Protein AF-A9CHA5-F1 (afdb_monomer_lite)

Structure (mmCIF, N/CA/C/O backbone):
data_AF-A9CHA5-F1
#
_entry.id   AF-A9CHA5-F1
#
loop_
_atom_site.group_PDB
_atom_site.id
_atom_site.type_symbol
_atom_site.label_atom_id
_atom_site.label_alt_id
_atom_site.label_comp_id
_atom_site.label_asym_id
_atom_site.label_entity_id
_atom_site.label_seq_id
_atom_site.pdbx_PDB_ins_code
_atom_site.Cartn_x
_atom_site.Cartn_y
_atom_site.Cartn_z
_atom_site.occupancy
_atom_site.B_iso_or_equiv
_atom_site.auth_seq_id
_atom_site.auth_comp_id
_atom_site.auth_asym_id
_atom_site.auth_atom_id
_atom_site.pdbx_PDB_model_num
ATOM 1 N N . MET A 1 1 ? -22.086 -4.643 6.471 1.00 54.12 1 MET A N 1
ATOM 2 C CA . MET A 1 1 ? -21.790 -3.872 5.242 1.00 54.12 1 MET A CA 1
ATOM 3 C C . MET A 1 1 ? -22.577 -2.555 5.158 1.00 54.12 1 MET A C 1
ATOM 5 O O . MET A 1 1 ? -21.939 -1.516 5.213 1.00 54.12 1 MET A O 1
ATOM 9 N N . ILE A 1 2 ? -23.924 -2.550 5.142 1.00 58.66 2 ILE A N 1
ATOM 10 C CA . ILE A 1 2 ? -24.749 -1.307 5.121 1.00 58.66 2 ILE A CA 1
ATOM 11 C C . ILE A 1 2 ? -24.436 -0.358 6.297 1.00 58.66 2 ILE A C 1
ATOM 13 O O . ILE A 1 2 ? -24.392 0.855 6.121 1.00 58.66 2 ILE A O 1
ATOM 17 N N . GLY A 1 3 ? -24.158 -0.906 7.485 1.00 69.56 3 GLY A N 1
ATOM 18 C CA . GLY A 1 3 ? -23.829 -0.101 8.667 1.00 69.56 3 GLY A CA 1
ATOM 19 C C . GLY A 1 3 ? -22.509 0.671 8.563 1.00 69.56 3 GLY A C 1
ATOM 20 O O . GLY A 1 3 ? -22.415 1.760 9.115 1.00 69.56 3 GLY A O 1
ATOM 21 N N . MET A 1 4 ? -21.518 0.156 7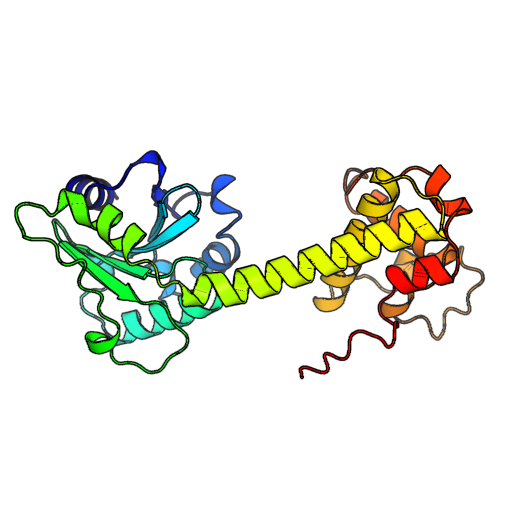.822 1.00 77.94 4 MET A N 1
ATOM 22 C CA . MET A 1 4 ? -20.212 0.812 7.705 1.00 77.94 4 MET A CA 1
ATOM 23 C C . MET A 1 4 ? -20.280 2.026 6.778 1.00 77.94 4 MET A C 1
ATOM 25 O O . MET A 1 4 ? -19.788 3.081 7.148 1.00 77.94 4 MET A O 1
ATOM 29 N N . TYR A 1 5 ? -20.952 1.923 5.628 1.00 80.31 5 TYR A N 1
ATOM 30 C CA . TYR A 1 5 ? -21.149 3.076 4.741 1.00 80.31 5 TYR A CA 1
ATOM 31 C C . TYR A 1 5 ? -21.904 4.210 5.428 1.00 80.31 5 TYR A C 1
ATOM 33 O O . TYR A 1 5 ? -21.472 5.353 5.361 1.00 80.31 5 TYR A O 1
ATOM 41 N N . ASN A 1 6 ? -22.980 3.889 6.149 1.00 81.31 6 ASN A N 1
ATOM 42 C CA . ASN A 1 6 ? -23.752 4.900 6.866 1.00 81.31 6 ASN A CA 1
ATOM 43 C C . ASN A 1 6 ? -22.915 5.592 7.954 1.00 81.31 6 ASN A C 1
ATOM 45 O O . ASN A 1 6 ? -22.941 6.813 8.055 1.00 81.31 6 ASN A O 1
ATOM 49 N N . ALA A 1 7 ? -22.122 4.829 8.717 1.00 84.56 7 ALA A N 1
ATOM 50 C CA . ALA A 1 7 ? -21.222 5.400 9.717 1.00 84.56 7 ALA A CA 1
ATOM 51 C C . ALA A 1 7 ? -20.136 6.293 9.089 1.00 84.56 7 ALA A C 1
ATOM 53 O O . ALA A 1 7 ? -19.771 7.311 9.666 1.00 84.56 7 ALA A O 1
ATOM 54 N N . LEU A 1 8 ? -19.618 5.936 7.911 1.00 87.81 8 LEU A N 1
ATOM 55 C CA . LEU A 1 8 ? -18.617 6.735 7.200 1.00 87.81 8 LEU A CA 1
ATOM 56 C C . LEU A 1 8 ? -19.216 8.018 6.607 1.00 87.81 8 LEU A C 1
ATOM 58 O O . LEU A 1 8 ? -18.595 9.075 6.714 1.00 87.81 8 LEU A O 1
ATOM 62 N N . ASP A 1 9 ? -20.421 7.946 6.039 1.00 87.00 9 ASP A N 1
ATOM 63 C CA . ASP A 1 9 ? -21.136 9.105 5.490 1.00 87.00 9 ASP A CA 1
ATOM 64 C C . ASP A 1 9 ? -21.425 10.154 6.578 1.00 87.00 9 ASP A C 1
ATOM 66 O O . ASP A 1 9 ? -21.209 11.346 6.365 1.00 87.00 9 ASP A O 1
ATOM 70 N N . GLU A 1 10 ? -21.852 9.720 7.770 1.00 86.00 10 GLU A N 1
ATOM 71 C CA . GLU A 1 10 ? -22.077 10.600 8.931 1.00 86.00 10 GLU A CA 1
ATOM 72 C C . GLU A 1 10 ? -20.803 11.343 9.369 1.00 86.00 10 GLU A C 1
ATOM 74 O O . GLU A 1 10 ? -20.874 12.440 9.921 1.00 86.00 10 GLU A O 1
ATOM 79 N N . LEU A 1 11 ? -19.634 10.766 9.082 1.00 85.81 11 LEU A N 1
ATOM 80 C CA . LEU A 1 11 ? -18.313 11.323 9.382 1.00 85.81 11 LEU A CA 1
ATOM 81 C C . LEU A 1 11 ? -17.716 12.132 8.216 1.00 85.81 11 LEU A C 1
ATOM 83 O O . LEU A 1 11 ? -16.555 12.555 8.280 1.00 85.81 11 LEU A O 1
ATOM 87 N N . GLY A 1 12 ? -18.505 12.344 7.157 1.00 85.25 12 GLY A N 1
ATOM 88 C CA . GLY A 1 12 ? -18.141 13.121 5.974 1.00 85.25 12 GLY A CA 1
ATOM 89 C C . GLY A 1 12 ? -17.195 12.409 5.015 1.00 85.25 12 GLY A C 1
ATOM 90 O O . GLY A 1 12 ? -16.422 13.070 4.319 1.00 85.25 12 GLY A O 1
ATOM 91 N N . ALA A 1 13 ? -17.215 11.074 4.988 1.00 88.44 13 ALA A N 1
ATOM 92 C CA . ALA A 1 13 ? -16.549 10.323 3.934 1.00 88.44 13 ALA A CA 1
ATOM 93 C C . ALA A 1 13 ? -17.258 10.539 2.590 1.00 88.44 13 ALA A C 1
ATOM 95 O O . ALA A 1 13 ? -18.485 10.501 2.510 1.00 88.44 13 ALA A O 1
ATOM 96 N N . ASP A 1 14 ? -16.486 10.703 1.517 1.00 88.19 14 ASP A N 1
ATOM 97 C CA . ASP A 1 14 ? -17.016 10.550 0.163 1.00 88.19 14 ASP A CA 1
ATOM 98 C C . ASP A 1 14 ? -17.135 9.057 -0.171 1.00 88.19 14 ASP A C 1
ATOM 100 O O . ASP A 1 14 ? -16.152 8.314 -0.122 1.00 88.19 14 ASP A O 1
ATOM 104 N N . ARG A 1 15 ? -18.326 8.604 -0.568 1.00 85.50 15 ARG A N 1
ATOM 105 C CA . ARG A 1 15 ? -18.549 7.213 -0.990 1.00 85.50 15 ARG A CA 1
ATOM 106 C C . ARG A 1 15 ? -17.622 6.797 -2.130 1.00 85.50 15 ARG A C 1
ATOM 108 O O . ARG A 1 15 ? -17.205 5.643 -2.166 1.00 85.50 15 ARG A O 1
ATOM 115 N N . GLY A 1 16 ? -17.268 7.727 -3.020 1.00 87.25 16 GLY A N 1
ATOM 116 C CA . GLY A 1 16 ? -16.319 7.485 -4.109 1.00 87.25 16 GLY A CA 1
ATOM 117 C C . GLY A 1 16 ? -14.898 7.160 -3.635 1.00 87.25 16 GLY A C 1
ATOM 118 O O . GLY A 1 16 ? -14.138 6.539 -4.378 1.00 87.25 16 GLY A O 1
ATOM 119 N N . GLY A 1 17 ? -14.545 7.523 -2.400 1.00 89.50 17 GLY A N 1
ATOM 120 C CA . GLY A 1 17 ? -13.256 7.222 -1.776 1.00 89.50 17 GLY A CA 1
ATOM 121 C C . GLY A 1 17 ? -13.218 5.897 -1.011 1.00 89.50 17 GLY A C 1
ATOM 122 O O . GLY A 1 17 ? -12.151 5.487 -0.566 1.00 89.50 17 GLY A O 1
ATOM 123 N N . VAL A 1 18 ? -14.343 5.203 -0.822 1.00 92.69 18 VAL A N 1
ATOM 124 C CA . VAL A 1 18 ? -14.368 3.946 -0.058 1.00 92.69 18 VAL A CA 1
ATOM 125 C C . VAL A 1 18 ? -14.063 2.763 -0.978 1.00 92.69 18 VAL A C 1
ATOM 127 O O . VAL A 1 18 ? -14.798 2.495 -1.927 1.00 92.69 18 VAL A O 1
ATOM 130 N N . ARG A 1 19 ? -13.006 2.013 -0.660 1.00 92.56 19 ARG A N 1
ATOM 131 C CA . ARG A 1 19 ? -12.630 0.758 -1.323 1.00 92.56 19 ARG A CA 1
ATOM 132 C C . ARG A 1 19 ? -12.826 -0.395 -0.350 1.00 92.56 19 ARG A C 1
ATOM 134 O O . ARG A 1 19 ? -12.052 -0.542 0.599 1.00 92.56 19 ARG A O 1
ATOM 141 N N . LEU A 1 20 ? -13.864 -1.199 -0.561 1.00 91.94 20 LEU A N 1
ATOM 142 C CA . LEU A 1 20 ? -14.065 -2.426 0.206 1.00 91.94 20 LEU A CA 1
ATOM 143 C C . LEU A 1 20 ? -13.287 -3.581 -0.410 1.00 91.94 20 LEU A C 1
ATOM 145 O O . LEU A 1 20 ? -13.031 -3.631 -1.608 1.00 91.94 20 LEU A O 1
ATOM 149 N N . PHE A 1 21 ? -12.881 -4.501 0.448 1.00 91.88 21 PHE A N 1
ATOM 150 C CA . PHE A 1 21 ? -12.032 -5.640 0.109 1.00 91.88 21 PHE A CA 1
ATOM 151 C C . PHE A 1 21 ? -12.823 -6.962 0.038 1.00 91.88 21 PHE A C 1
ATOM 153 O O . PHE A 1 21 ? -12.233 -8.040 0.031 1.00 91.88 21 PHE A O 1
ATOM 160 N N . ASP A 1 22 ? -14.152 -6.893 0.040 1.00 84.62 22 ASP A N 1
ATOM 161 C CA . ASP A 1 22 ? -15.080 -8.027 -0.039 1.00 84.62 22 ASP A CA 1
ATOM 162 C C . ASP A 1 22 ? -15.329 -8.520 -1.474 1.00 84.62 22 ASP A C 1
ATOM 164 O O . ASP A 1 22 ? -15.854 -9.616 -1.675 1.00 84.62 22 ASP A O 1
ATOM 168 N N . HIS A 1 23 ? -14.916 -7.741 -2.470 1.00 79.56 23 HIS A N 1
ATOM 169 C CA . HIS A 1 23 ? -14.979 -8.083 -3.884 1.00 79.56 23 HIS A CA 1
ATOM 170 C C . HIS A 1 23 ? -13.627 -7.873 -4.572 1.00 79.56 23 HIS A C 1
ATOM 172 O O . HIS A 1 23 ? -12.814 -7.056 -4.145 1.00 79.56 23 HIS A O 1
ATOM 178 N N . SER A 1 24 ? -13.384 -8.562 -5.686 1.00 77.81 24 SER A N 1
ATOM 179 C CA . SER A 1 24 ? -12.224 -8.292 -6.542 1.00 77.81 24 SER A CA 1
ATOM 180 C C . SER A 1 24 ? -12.569 -7.221 -7.577 1.00 77.81 24 SER A C 1
ATOM 182 O O . SER A 1 24 ? -13.502 -7.399 -8.357 1.00 77.81 24 SER A O 1
ATOM 184 N N . ALA A 1 25 ? -11.804 -6.129 -7.607 1.00 81.50 25 ALA A N 1
ATOM 185 C CA . ALA A 1 25 ? -11.962 -5.042 -8.573 1.00 81.50 25 ALA A CA 1
ATOM 186 C C . ALA A 1 25 ? -10.586 -4.469 -8.980 1.00 81.50 25 ALA A C 1
ATOM 188 O O . ALA A 1 25 ? -9.660 -4.517 -8.164 1.00 81.50 25 ALA A O 1
ATOM 189 N N . PRO A 1 26 ? -10.419 -3.922 -10.205 1.00 80.88 26 PRO A N 1
ATOM 190 C CA . PRO A 1 26 ? -9.134 -3.379 -10.672 1.00 80.88 26 PRO A CA 1
ATOM 191 C C . PRO A 1 26 ? -8.563 -2.274 -9.773 1.00 80.88 26 PRO A C 1
ATOM 193 O O . PRO A 1 26 ? -7.361 -2.213 -9.539 1.00 80.88 26 PRO A O 1
ATOM 196 N N . GLU A 1 27 ? -9.432 -1.443 -9.202 1.00 79.88 27 GLU A N 1
ATOM 197 C CA . GLU A 1 27 ? -9.094 -0.404 -8.220 1.00 79.88 27 GLU A CA 1
ATOM 198 C C . GLU A 1 27 ? -8.432 -0.935 -6.937 1.00 79.88 27 GLU A C 1
ATOM 200 O O . GLU A 1 27 ? -7.782 -0.180 -6.220 1.00 79.88 27 GLU A O 1
ATOM 205 N N . LEU A 1 28 ? -8.531 -2.239 -6.654 1.00 87.25 28 LEU A N 1
ATOM 206 C CA . LEU A 1 28 ? -7.907 -2.859 -5.486 1.00 87.25 28 LEU A CA 1
ATOM 207 C C . LEU A 1 28 ? -6.503 -3.413 -5.745 1.00 87.25 28 LEU A C 1
ATOM 209 O O . LEU A 1 28 ? -5.886 -3.955 -4.826 1.00 87.25 28 LEU A O 1
ATOM 213 N N . LEU A 1 29 ? -5.966 -3.277 -6.963 1.00 84.31 29 LEU A N 1
ATOM 214 C CA . LEU A 1 29 ? -4.612 -3.741 -7.291 1.00 84.31 29 LEU A CA 1
ATOM 215 C C . LEU A 1 29 ? -3.550 -3.126 -6.368 1.00 84.31 29 LEU A C 1
ATOM 217 O O . LEU A 1 29 ? -2.639 -3.836 -5.930 1.00 84.31 29 LEU A O 1
ATOM 221 N N . ALA A 1 30 ? -3.721 -1.852 -5.993 1.00 82.56 30 ALA A N 1
ATOM 222 C CA . ALA A 1 30 ? -2.860 -1.147 -5.039 1.00 82.56 30 ALA A CA 1
ATOM 223 C C . ALA A 1 30 ? -2.833 -1.799 -3.640 1.00 82.56 30 ALA A C 1
ATOM 225 O O . ALA A 1 30 ? -1.881 -1.616 -2.887 1.00 82.56 30 ALA A O 1
ATOM 226 N N . TYR A 1 31 ? -3.841 -2.610 -3.307 1.00 88.19 31 TYR A N 1
ATOM 227 C CA . TYR A 1 31 ? -3.995 -3.292 -2.019 1.00 88.19 31 TYR A CA 1
ATOM 228 C C . TYR A 1 31 ? -3.844 -4.817 -2.126 1.00 88.19 31 TYR A C 1
ATOM 230 O O . TYR A 1 31 ? -4.125 -5.539 -1.167 1.00 88.19 31 TYR A O 1
ATOM 238 N N . SER A 1 32 ? -3.374 -5.331 -3.268 1.00 87.00 32 SER A N 1
ATOM 239 C CA . SER A 1 32 ? -3.231 -6.771 -3.542 1.00 87.00 32 SER A CA 1
ATOM 240 C C . SER A 1 32 ? -2.422 -7.524 -2.479 1.00 87.00 32 SER A C 1
ATOM 242 O O . SER A 1 32 ? -2.783 -8.635 -2.098 1.00 87.00 32 SER A O 1
ATOM 244 N N . THR A 1 33 ? -1.371 -6.912 -1.931 1.00 84.38 33 THR A N 1
ATOM 245 C CA . THR A 1 33 ? -0.539 -7.505 -0.868 1.00 84.38 33 THR A CA 1
ATOM 246 C C . THR A 1 33 ? -1.305 -7.719 0.439 1.00 84.38 33 THR A C 1
ATOM 248 O O . THR A 1 33 ? -1.016 -8.667 1.175 1.00 84.38 33 THR A O 1
ATOM 251 N N . ILE A 1 34 ? -2.279 -6.853 0.733 1.00 89.62 34 ILE A N 1
ATOM 252 C CA . ILE A 1 34 ? -3.182 -6.977 1.877 1.00 89.62 34 ILE A CA 1
ATOM 253 C C . ILE A 1 34 ? -4.242 -8.026 1.552 1.00 89.62 34 ILE A C 1
ATOM 255 O O . ILE A 1 34 ? -4.439 -8.933 2.355 1.00 89.62 34 ILE A O 1
ATOM 259 N N . LEU A 1 35 ? -4.861 -7.958 0.369 1.00 89.50 35 LEU A N 1
ATOM 260 C CA . LEU A 1 35 ? -5.894 -8.905 -0.065 1.00 89.50 35 LEU A CA 1
ATOM 261 C C . LEU A 1 35 ? -5.410 -10.360 -0.025 1.00 89.50 35 LEU A C 1
ATOM 263 O O . LEU A 1 35 ? -6.040 -11.186 0.623 1.00 89.50 35 LEU A O 1
ATOM 267 N N . VAL A 1 36 ? -4.247 -10.659 -0.609 1.00 87.38 36 VAL A N 1
ATOM 268 C CA . VAL A 1 36 ? -3.661 -12.014 -0.590 1.00 87.38 36 VAL A CA 1
ATOM 269 C C . VAL A 1 36 ? -3.366 -12.481 0.840 1.00 87.38 36 VAL A C 1
ATOM 271 O O . VAL A 1 36 ? -3.520 -13.654 1.184 1.00 87.38 36 VAL A O 1
ATOM 274 N N . ALA A 1 37 ? -2.945 -11.562 1.709 1.00 86.12 37 ALA A N 1
ATOM 275 C CA . ALA A 1 37 ? -2.633 -11.887 3.093 1.00 86.12 37 ALA A CA 1
ATOM 276 C C . ALA A 1 37 ? -3.886 -12.183 3.930 1.00 86.12 37 ALA A C 1
ATOM 278 O O . ALA A 1 37 ? -3.831 -13.044 4.806 1.00 86.12 37 ALA A O 1
ATOM 279 N N . ARG A 1 38 ? -5.024 -11.537 3.638 1.00 89.94 38 ARG A N 1
ATOM 280 C CA . ARG A 1 38 ? -6.310 -11.797 4.313 1.00 89.94 38 ARG A CA 1
ATOM 281 C C . ARG A 1 38 ? -6.784 -13.240 4.181 1.00 89.94 38 ARG A C 1
ATOM 283 O O . ARG A 1 38 ? -7.482 -13.736 5.067 1.00 89.94 38 ARG A O 1
ATOM 290 N N . ASP A 1 39 ? -6.408 -13.923 3.107 1.00 85.94 39 ASP A N 1
ATOM 291 C CA . ASP A 1 39 ? -6.797 -15.319 2.909 1.00 85.94 39 ASP A CA 1
ATOM 292 C C . ASP A 1 39 ? -6.183 -16.236 3.976 1.00 85.94 39 ASP A C 1
ATOM 294 O O . ASP A 1 39 ? -6.800 -17.230 4.360 1.00 85.94 39 ASP A O 1
ATOM 298 N N . HIS A 1 40 ? -5.026 -15.857 4.526 1.00 84.69 40 HIS A N 1
ATOM 299 C CA . HIS A 1 40 ? -4.206 -16.691 5.409 1.00 84.69 40 HIS A CA 1
ATOM 300 C C . HIS A 1 40 ? -4.032 -16.102 6.821 1.00 84.69 40 HIS A C 1
ATOM 302 O O . HIS A 1 40 ? -3.562 -16.800 7.716 1.00 84.69 40 HIS A O 1
ATOM 308 N N . ASP A 1 41 ? -4.409 -14.837 7.031 1.00 88.06 41 ASP A N 1
ATOM 309 C CA . ASP A 1 41 ? -4.250 -14.110 8.291 1.00 88.06 41 ASP A CA 1
ATOM 310 C C . ASP A 1 41 ? -5.616 -13.662 8.835 1.00 88.06 41 ASP A C 1
ATOM 312 O O . ASP A 1 41 ? -6.282 -12.776 8.288 1.00 88.06 41 ASP A O 1
ATOM 316 N N . GLU A 1 42 ? -6.048 -14.285 9.935 1.00 88.25 42 GLU A N 1
ATOM 317 C CA . GLU A 1 42 ? -7.333 -13.984 10.567 1.00 88.25 42 GLU A CA 1
ATOM 318 C C . GLU A 1 42 ? -7.420 -12.555 11.109 1.00 88.25 42 GLU A C 1
ATOM 320 O O . GLU A 1 42 ? -8.518 -11.999 11.168 1.00 88.25 42 GLU A O 1
ATOM 325 N N . ASP A 1 43 ? -6.306 -11.941 11.507 1.00 90.75 43 ASP A N 1
ATOM 326 C CA . ASP A 1 43 ? -6.299 -10.567 12.003 1.00 90.75 43 ASP A CA 1
ATOM 327 C C . ASP A 1 43 ? -6.552 -9.591 10.851 1.00 90.75 43 ASP A C 1
ATOM 329 O O . ASP A 1 43 ? -7.373 -8.683 10.984 1.00 90.75 43 ASP A O 1
ATOM 333 N N . LEU A 1 44 ? -5.947 -9.821 9.682 1.00 90.19 44 LEU A N 1
ATOM 334 C CA . LEU A 1 44 ? -6.205 -9.000 8.495 1.00 90.19 44 LEU A CA 1
ATOM 335 C C . LEU A 1 44 ? -7.628 -9.140 7.949 1.00 90.19 44 LEU A C 1
ATOM 337 O O . LEU A 1 44 ? -8.132 -8.198 7.339 1.00 90.19 44 LEU A O 1
ATOM 341 N N . ARG A 1 45 ? -8.324 -10.255 8.203 1.00 91.19 45 ARG A N 1
ATOM 342 C CA . ARG A 1 45 ? -9.745 -10.398 7.829 1.00 91.19 45 ARG A CA 1
ATOM 343 C C . ARG A 1 45 ? -10.673 -9.396 8.522 1.00 91.19 45 ARG A C 1
ATOM 345 O O . ARG A 1 45 ? -11.823 -9.293 8.093 1.00 91.19 45 ARG A O 1
ATOM 352 N N . LEU A 1 46 ? -10.210 -8.706 9.570 1.00 92.12 46 LEU A N 1
ATOM 353 C CA . LEU A 1 46 ? -10.932 -7.606 10.216 1.00 92.12 46 LEU A CA 1
ATOM 354 C C . LEU A 1 46 ? -10.864 -6.286 9.442 1.00 92.12 46 LEU A C 1
ATOM 356 O O . LEU A 1 46 ? -11.694 -5.413 9.678 1.00 92.12 46 LEU A O 1
ATOM 360 N N . VAL A 1 47 ? -9.865 -6.113 8.575 1.00 93.88 47 VAL A N 1
ATOM 361 C CA . VAL A 1 47 ? -9.690 -4.890 7.788 1.00 93.88 47 VAL A CA 1
ATOM 362 C C . VAL A 1 47 ? -10.644 -4.965 6.610 1.00 93.88 47 VAL A C 1
ATOM 364 O O . VAL A 1 47 ? -10.335 -5.626 5.638 1.00 93.88 47 VAL A O 1
ATOM 367 N N . GLU A 1 48 ? -11.809 -4.339 6.675 1.00 93.56 48 GLU A N 1
ATOM 368 C CA . GLU A 1 48 ? -12.851 -4.457 5.646 1.00 93.56 48 GLU A CA 1
ATOM 369 C C . GLU A 1 48 ? -12.562 -3.653 4.378 1.00 93.56 48 GLU A C 1
ATOM 371 O O . GLU A 1 48 ? -13.102 -3.952 3.314 1.00 93.56 48 GLU A O 1
ATOM 376 N N . GLY A 1 49 ? -11.694 -2.651 4.471 1.00 94.12 49 GLY A N 1
ATOM 377 C CA . GLY A 1 49 ? -11.379 -1.799 3.340 1.00 94.12 49 GLY A CA 1
ATOM 378 C C . GLY A 1 49 ? -10.442 -0.662 3.694 1.00 94.12 49 GLY A C 1
ATOM 379 O O . GLY A 1 49 ? -9.781 -0.655 4.736 1.00 94.12 49 GLY A O 1
ATOM 380 N N . VAL A 1 50 ? -10.419 0.328 2.817 1.00 94.50 50 VAL A N 1
ATOM 381 C CA . VAL A 1 50 ? -9.655 1.560 2.965 1.00 94.50 50 VAL A CA 1
ATOM 382 C C . VAL A 1 50 ? -10.482 2.733 2.463 1.00 94.50 50 VAL A C 1
ATOM 384 O O . VAL A 1 50 ? -11.211 2.628 1.480 1.00 94.50 50 VAL A O 1
ATOM 387 N N . TYR A 1 51 ? -10.385 3.851 3.171 1.00 94.38 51 TYR A N 1
ATOM 388 C CA . TYR A 1 51 ? -10.881 5.134 2.710 1.00 94.38 51 TYR A CA 1
ATOM 389 C C . TYR A 1 51 ? -9.734 5.936 2.098 1.00 94.38 51 TYR A C 1
ATOM 391 O O . TYR A 1 51 ? -8.715 6.190 2.753 1.00 94.38 51 TYR A O 1
ATOM 399 N N . GLU A 1 52 ? -9.915 6.332 0.846 1.00 92.38 52 GLU A N 1
ATOM 400 C CA . GLU A 1 52 ? -9.024 7.176 0.067 1.00 92.38 52 GLU A CA 1
ATOM 401 C C . GLU A 1 52 ? -9.482 8.634 0.133 1.00 92.38 52 GLU A C 1
ATOM 403 O O . GLU A 1 52 ? -10.664 8.952 0.028 1.00 92.38 52 GLU A O 1
ATOM 408 N N . TRP A 1 53 ? -8.520 9.540 0.277 1.00 86.62 53 TRP A N 1
ATOM 409 C CA . TRP A 1 53 ? -8.733 10.978 0.198 1.00 86.62 53 TRP A CA 1
ATOM 410 C C . TRP A 1 53 ? -7.844 11.549 -0.895 1.00 86.62 53 TRP A C 1
ATOM 412 O O . TRP A 1 53 ? -6.618 11.460 -0.782 1.00 86.62 53 TRP A O 1
ATOM 422 N N . GLN A 1 54 ? -8.464 12.149 -1.918 1.00 84.50 54 GLN A N 1
ATOM 423 C CA . GLN A 1 54 ? -7.775 12.646 -3.116 1.00 84.50 54 GLN A CA 1
ATOM 424 C C . GLN A 1 54 ? -6.890 11.558 -3.749 1.00 84.50 54 GLN A C 1
ATOM 426 O O . GLN A 1 54 ? -5.690 11.750 -3.909 1.00 84.50 54 GLN A O 1
ATOM 431 N N . GLU A 1 55 ? -7.488 10.393 -4.030 1.00 81.62 55 GLU A N 1
ATOM 432 C CA . GLU A 1 55 ? -6.835 9.236 -4.679 1.00 81.62 55 GLU A CA 1
ATOM 433 C C . GLU A 1 55 ? -5.664 8.613 -3.891 1.00 81.62 55 GLU A C 1
ATOM 435 O O . GLU A 1 55 ? -4.957 7.748 -4.399 1.00 81.62 55 GLU A O 1
ATOM 440 N N . ALA A 1 56 ? -5.466 9.010 -2.630 1.00 86.06 56 ALA A N 1
ATOM 441 C CA . ALA A 1 56 ? -4.442 8.451 -1.754 1.00 86.06 56 ALA A CA 1
ATOM 442 C C . ALA A 1 56 ? -5.070 7.780 -0.521 1.00 86.06 56 ALA A C 1
ATOM 444 O O . ALA A 1 56 ? -5.957 8.373 0.104 1.00 86.06 56 ALA A O 1
ATOM 445 N N . PRO A 1 57 ? -4.588 6.597 -0.098 1.00 90.94 57 PRO A N 1
ATOM 446 C CA . PRO A 1 57 ? -5.100 5.921 1.088 1.00 90.94 57 PRO A CA 1
ATOM 447 C C . PRO A 1 57 ? -4.917 6.794 2.332 1.00 90.94 57 PRO A C 1
ATOM 449 O O . PRO A 1 57 ? -3.824 7.279 2.625 1.00 90.94 57 PRO A O 1
ATOM 452 N N . LEU A 1 58 ? -6.001 7.001 3.079 1.00 92.25 58 LEU A N 1
ATOM 453 C CA . LEU A 1 58 ? -6.000 7.805 4.299 1.00 92.25 58 LEU A CA 1
ATOM 454 C C . LEU A 1 58 ? -6.216 6.938 5.540 1.00 92.25 58 LEU A C 1
ATOM 456 O O . LEU A 1 58 ? -5.463 7.065 6.505 1.00 92.25 58 LEU A O 1
ATOM 460 N N . VAL A 1 59 ? -7.226 6.063 5.526 1.00 94.94 59 VAL A N 1
ATOM 461 C CA . VAL A 1 59 ? -7.611 5.270 6.703 1.00 94.94 59 VAL A CA 1
ATOM 462 C C . VAL A 1 59 ? -7.946 3.837 6.301 1.00 94.94 59 VAL A C 1
ATOM 464 O O . VAL A 1 59 ? -8.891 3.626 5.548 1.00 94.94 59 VAL A O 1
ATOM 467 N N . PHE A 1 60 ? -7.232 2.842 6.831 1.00 95.75 60 PHE A N 1
ATOM 468 C CA . PHE A 1 60 ? -7.707 1.454 6.782 1.00 95.75 60 PHE A CA 1
ATOM 469 C C . PHE A 1 60 ? -8.882 1.270 7.736 1.00 95.75 60 PHE A C 1
ATOM 471 O O . PHE A 1 60 ? -8.829 1.731 8.873 1.00 95.75 60 PHE A O 1
ATOM 478 N N . LEU A 1 61 ? -9.923 0.582 7.284 1.00 95.69 61 LEU A N 1
ATOM 479 C CA . LEU A 1 61 ? -11.190 0.450 7.990 1.00 95.69 61 LEU A CA 1
ATOM 480 C C . LEU A 1 61 ? -11.283 -0.932 8.630 1.00 95.69 61 LEU A C 1
ATOM 482 O O . LEU A 1 61 ? -11.200 -1.943 7.937 1.00 95.69 61 LEU A O 1
ATOM 486 N N . VAL A 1 62 ? -11.458 -0.976 9.946 1.00 95.06 62 VAL A N 1
ATOM 487 C CA . VAL A 1 62 ? -11.683 -2.199 10.722 1.00 95.06 62 VAL A CA 1
ATOM 488 C C . VAL A 1 62 ? -13.084 -2.177 11.305 1.00 95.06 62 VAL A C 1
ATOM 490 O O . VAL A 1 62 ? -13.491 -1.179 11.897 1.00 95.06 62 VAL A O 1
ATOM 493 N N . ASP A 1 63 ? -13.798 -3.291 11.183 1.00 90.19 63 ASP A N 1
ATOM 494 C CA . ASP A 1 63 ? -15.100 -3.470 11.822 1.00 90.19 63 ASP A CA 1
ATOM 495 C C . ASP A 1 63 ? -14.929 -3.600 13.351 1.00 90.19 63 ASP A C 1
ATOM 497 O O . ASP A 1 63 ? -14.320 -4.552 13.855 1.00 90.19 63 ASP A O 1
ATOM 501 N N . GLY A 1 64 ? -15.442 -2.615 14.093 1.00 90.81 64 GLY A N 1
ATOM 502 C CA . GLY A 1 64 ? -15.359 -2.555 15.550 1.00 90.81 64 GLY A CA 1
ATOM 503 C C . GLY A 1 64 ? -16.203 -3.608 16.265 1.00 90.81 64 GLY A C 1
ATOM 504 O O . GLY A 1 64 ? -15.796 -4.083 17.330 1.00 90.81 64 GLY A O 1
ATOM 505 N N . ASP A 1 65 ? -17.316 -4.035 15.669 1.00 89.00 65 ASP A N 1
ATOM 506 C CA . ASP A 1 65 ? -18.167 -5.089 16.224 1.00 89.00 65 ASP A CA 1
ATOM 507 C C . ASP A 1 65 ? -17.453 -6.444 16.109 1.00 89.00 65 ASP A C 1
ATOM 509 O O . ASP A 1 65 ? -17.423 -7.225 17.064 1.00 89.00 65 ASP A O 1
ATOM 513 N N . ARG A 1 66 ? -16.780 -6.700 14.976 1.00 89.88 66 ARG A N 1
ATOM 514 C CA . ARG A 1 66 ? -15.955 -7.910 14.780 1.00 89.88 66 ARG A CA 1
ATOM 515 C C . ARG A 1 66 ? -14.670 -7.905 15.608 1.00 89.88 66 ARG A C 1
ATOM 517 O O . ARG A 1 66 ? -14.185 -8.977 15.976 1.00 89.88 66 ARG A O 1
ATOM 524 N N . LEU A 1 67 ? -14.110 -6.728 15.897 1.00 92.06 67 LEU A N 1
ATOM 525 C CA . LEU A 1 67 ? -12.960 -6.590 16.794 1.00 92.06 67 LEU A CA 1
ATOM 526 C C . LEU A 1 67 ? -13.319 -6.981 18.236 1.00 92.06 67 LEU A C 1
ATOM 528 O O . LEU A 1 67 ? -12.460 -7.490 18.955 1.00 92.06 67 LEU A O 1
ATOM 532 N N . ASN A 1 68 ? -14.569 -6.745 18.655 1.00 89.75 68 ASN A N 1
ATOM 533 C CA . ASN A 1 68 ? -15.108 -7.103 19.971 1.00 89.75 68 ASN A CA 1
ATOM 534 C C . ASN A 1 68 ? -14.222 -6.647 21.153 1.00 89.75 68 ASN A C 1
ATOM 536 O O . ASN A 1 68 ? -14.042 -7.354 22.143 1.00 89.75 68 ASN A O 1
ATOM 540 N N . GLY A 1 69 ? -13.603 -5.469 21.023 1.00 88.69 69 GLY A N 1
ATOM 541 C CA . GLY A 1 69 ? -12.728 -4.899 22.050 1.00 88.69 69 GLY A CA 1
ATOM 542 C C . GLY A 1 69 ? -11.367 -5.588 22.226 1.00 88.69 69 GLY A C 1
ATOM 543 O O . GLY A 1 69 ? -10.657 -5.256 23.176 1.00 88.69 69 GLY A O 1
ATOM 544 N N . ASP A 1 70 ? -10.962 -6.503 21.338 1.00 93.62 70 ASP A N 1
ATOM 545 C CA . ASP A 1 70 ? -9.648 -7.154 21.399 1.00 93.62 70 ASP A CA 1
ATOM 546 C C . ASP A 1 70 ? -8.522 -6.179 21.008 1.00 93.62 70 ASP A C 1
ATOM 548 O O . ASP A 1 70 ? -8.119 -6.026 19.850 1.00 93.62 70 ASP A O 1
ATOM 552 N N . LEU A 1 71 ? -7.994 -5.491 22.019 1.00 91.69 71 LEU A N 1
ATOM 553 C CA . LEU A 1 71 ? -6.932 -4.502 21.858 1.00 91.69 71 LEU A CA 1
ATOM 554 C C . LEU A 1 71 ? -5.599 -5.119 21.419 1.00 91.69 71 LEU A C 1
ATOM 556 O O . LEU A 1 71 ? -4.796 -4.438 20.778 1.00 91.69 71 LEU A O 1
ATOM 560 N N . ASP A 1 72 ? -5.325 -6.378 21.755 1.00 91.38 72 ASP A N 1
ATOM 561 C CA . ASP A 1 72 ? -4.079 -7.023 21.343 1.00 91.38 72 ASP A CA 1
ATOM 562 C C . ASP A 1 72 ? -4.141 -7.429 19.875 1.00 91.38 72 ASP A C 1
ATOM 564 O O . ASP A 1 72 ? -3.166 -7.236 19.145 1.00 91.38 72 ASP A O 1
ATOM 568 N N . ARG A 1 73 ? -5.309 -7.871 19.408 1.00 93.56 73 ARG A N 1
ATOM 569 C CA . ARG A 1 73 ? -5.587 -8.050 17.984 1.00 93.56 73 ARG A CA 1
ATOM 570 C C . ARG A 1 73 ? -5.470 -6.750 17.211 1.00 93.56 73 ARG A C 1
ATOM 572 O O . ARG A 1 73 ? -4.782 -6.718 16.195 1.00 93.56 73 ARG A O 1
ATOM 579 N N . LEU A 1 74 ? -6.012 -5.650 17.734 1.00 94.25 74 LEU A N 1
ATOM 580 C CA . LEU A 1 74 ? -5.864 -4.338 17.101 1.00 94.25 74 LEU A CA 1
ATOM 581 C C . LEU A 1 74 ? -4.390 -3.915 16.961 1.00 94.25 74 LEU A C 1
ATOM 583 O O . LEU A 1 74 ? -3.989 -3.395 15.918 1.00 94.25 74 LEU A O 1
ATOM 587 N N . LYS A 1 75 ? -3.550 -4.173 17.976 1.00 91.38 75 LYS A N 1
ATOM 588 C CA . LYS A 1 75 ? -2.098 -3.920 17.889 1.00 91.38 75 LYS A CA 1
ATOM 589 C C . LYS A 1 75 ? -1.428 -4.770 16.808 1.00 91.38 75 LYS A C 1
ATOM 591 O O . LYS A 1 75 ? -0.550 -4.258 16.112 1.00 91.38 75 LYS A O 1
ATOM 596 N N . ARG A 1 76 ? -1.811 -6.047 16.672 1.00 90.31 76 ARG A N 1
ATOM 597 C CA . ARG A 1 76 ? -1.282 -6.937 15.625 1.00 90.31 76 ARG A CA 1
ATOM 598 C C . ARG A 1 76 ? -1.675 -6.433 14.238 1.00 90.31 76 ARG A C 1
ATOM 600 O O . ARG A 1 76 ? -0.778 -6.206 13.430 1.00 90.31 76 ARG A O 1
ATOM 607 N N . VAL A 1 77 ? -2.954 -6.120 14.015 1.00 92.94 77 VAL A N 1
ATOM 608 C CA . VAL A 1 77 ? -3.452 -5.525 12.758 1.00 92.94 77 VAL A CA 1
ATOM 609 C C . VAL A 1 77 ? -2.687 -4.250 12.408 1.00 92.94 77 VAL A C 1
ATOM 611 O O . VAL A 1 77 ? -2.127 -4.146 11.319 1.00 92.94 77 VAL A O 1
ATOM 614 N N . ARG A 1 78 ? -2.572 -3.308 13.354 1.00 91.44 78 ARG A N 1
ATOM 615 C CA . ARG A 1 78 ? -1.814 -2.059 13.175 1.00 91.44 78 ARG A CA 1
ATOM 616 C C . ARG A 1 78 ? -0.374 -2.311 12.723 1.00 91.44 78 ARG A C 1
ATOM 618 O O . ARG A 1 78 ? 0.119 -1.614 11.840 1.00 91.44 78 ARG A O 1
ATOM 625 N N . ARG A 1 79 ? 0.302 -3.305 13.308 1.00 86.56 79 ARG A N 1
ATOM 626 C CA . ARG A 1 79 ? 1.686 -3.652 12.959 1.00 86.56 79 ARG A CA 1
ATOM 627 C C . ARG A 1 79 ? 1.798 -4.318 11.588 1.00 86.56 79 ARG A C 1
ATOM 629 O O . ARG A 1 79 ? 2.754 -4.038 10.871 1.00 86.56 79 ARG A O 1
ATOM 636 N N . ILE A 1 80 ? 0.854 -5.185 11.226 1.00 87.75 80 ILE A N 1
ATOM 637 C CA . ILE A 1 80 ? 0.836 -5.826 9.905 1.00 87.75 80 ILE A CA 1
ATOM 638 C C . ILE A 1 80 ? 0.613 -4.768 8.817 1.00 87.75 80 ILE A C 1
ATOM 640 O O . ILE A 1 80 ? 1.339 -4.753 7.824 1.00 87.75 80 ILE A O 1
ATOM 644 N N . LEU A 1 81 ? -0.330 -3.844 9.030 1.00 88.94 81 LEU A N 1
ATOM 645 C CA . LEU A 1 81 ? -0.612 -2.756 8.092 1.00 88.94 81 LEU A CA 1
ATOM 646 C C . LEU A 1 81 ? 0.567 -1.788 7.945 1.00 88.94 81 LEU A C 1
ATOM 648 O O . LEU A 1 81 ? 0.867 -1.388 6.825 1.00 88.94 81 LEU A O 1
ATOM 652 N N . ALA A 1 82 ? 1.303 -1.496 9.024 1.00 84.50 82 ALA A N 1
ATOM 653 C CA . ALA A 1 82 ? 2.518 -0.673 8.962 1.00 84.50 82 ALA A CA 1
ATOM 654 C C . ALA A 1 82 ? 3.608 -1.238 8.031 1.00 84.50 82 ALA A C 1
ATOM 656 O O . ALA A 1 82 ? 4.475 -0.496 7.585 1.00 84.50 82 ALA A O 1
ATOM 657 N N . MET A 1 83 ? 3.575 -2.543 7.741 1.00 77.00 83 MET A N 1
ATOM 658 C CA . MET A 1 83 ? 4.532 -3.219 6.858 1.00 77.00 83 MET A CA 1
ATOM 659 C C . MET A 1 83 ? 4.030 -3.392 5.420 1.00 77.00 83 MET A C 1
ATOM 661 O O . MET A 1 83 ? 4.800 -3.825 4.565 1.00 77.00 83 MET A O 1
ATOM 665 N N . ARG A 1 84 ? 2.737 -3.161 5.159 1.00 76.38 84 ARG A N 1
ATOM 666 C CA . ARG A 1 84 ? 2.071 -3.604 3.918 1.00 76.38 84 ARG A CA 1
ATOM 667 C C . ARG A 1 84 ? 1.173 -2.559 3.266 1.00 76.38 84 ARG A C 1
ATOM 669 O O . ARG A 1 84 ? 0.678 -2.817 2.175 1.00 76.38 84 ARG A O 1
ATOM 676 N N . GLY A 1 85 ? 0.925 -1.435 3.932 1.00 71.50 85 GLY A N 1
ATOM 677 C CA . GLY A 1 85 ? -0.043 -0.442 3.495 1.00 71.50 85 GLY A CA 1
ATOM 678 C C . GLY A 1 85 ? 0.504 0.978 3.462 1.00 71.50 85 GLY A C 1
ATOM 679 O O . GLY A 1 85 ? 1.571 1.289 3.995 1.00 71.50 85 GLY A O 1
ATOM 680 N N . ASP A 1 86 ? -0.272 1.842 2.817 1.00 78.06 86 ASP A N 1
ATOM 681 C CA . ASP A 1 86 ? 0.123 3.221 2.517 1.00 78.06 86 ASP A CA 1
ATOM 682 C C . ASP A 1 86 ? -0.743 4.251 3.246 1.00 78.06 86 ASP A C 1
ATOM 684 O O . ASP A 1 86 ? -0.445 5.443 3.223 1.00 78.06 86 ASP A O 1
ATOM 688 N N . ALA A 1 87 ? -1.775 3.787 3.958 1.00 88.94 87 ALA A N 1
ATOM 689 C CA . ALA A 1 87 ? -2.595 4.641 4.798 1.00 88.94 87 ALA A CA 1
ATOM 690 C C . ALA A 1 87 ? -1.848 5.024 6.094 1.00 88.94 87 ALA A C 1
ATOM 692 O O . ALA A 1 87 ? -1.356 4.138 6.798 1.00 88.94 87 ALA A O 1
ATOM 693 N N . PRO A 1 88 ? -1.832 6.311 6.480 1.00 90.56 88 PRO A N 1
ATOM 694 C CA . PRO A 1 88 ? -1.253 6.774 7.746 1.00 90.56 88 PRO A CA 1
ATOM 695 C C . PRO A 1 88 ? -2.076 6.370 8.979 1.00 90.56 88 PRO A C 1
ATOM 697 O O . PRO A 1 88 ? -1.579 6.425 10.111 1.00 90.56 88 PRO A O 1
ATOM 700 N N . TYR A 1 89 ? -3.345 5.994 8.792 1.00 94.81 89 TYR A N 1
ATOM 701 C CA . TYR A 1 89 ? -4.270 5.732 9.887 1.00 94.81 89 TYR A CA 1
ATOM 702 C C . TYR A 1 89 ? -4.973 4.380 9.775 1.00 94.81 89 TYR A C 1
ATOM 704 O O . TYR A 1 89 ? -5.260 3.870 8.694 1.00 94.81 89 TYR A O 1
ATOM 712 N N . LEU A 1 90 ? -5.303 3.840 10.943 1.00 95.25 90 LEU A N 1
ATOM 713 C CA . LEU A 1 90 ? -6.196 2.717 11.165 1.00 95.25 90 LEU A CA 1
ATOM 714 C C . LEU A 1 90 ? -7.436 3.241 11.888 1.00 95.25 90 LEU A C 1
ATOM 716 O O . LEU A 1 90 ? -7.323 3.781 12.987 1.00 95.25 90 LEU A O 1
ATOM 720 N N . GLY A 1 91 ? -8.602 3.089 11.278 1.00 95.50 91 GLY A N 1
ATOM 721 C CA . GLY A 1 91 ? -9.893 3.481 11.822 1.00 95.50 91 GLY A CA 1
ATOM 722 C C . GLY A 1 91 ? -10.698 2.257 12.231 1.00 95.50 91 GLY A C 1
ATOM 723 O O . GLY A 1 91 ? -10.996 1.408 11.396 1.00 95.50 91 GLY A O 1
ATOM 724 N N . VAL A 1 92 ? -11.065 2.168 13.506 1.00 95.62 92 VAL A N 1
ATOM 725 C CA . VAL A 1 92 ? -12.020 1.172 13.999 1.00 95.62 92 VAL A CA 1
ATOM 726 C C . VAL A 1 92 ? -13.411 1.792 13.951 1.00 95.62 92 VAL A C 1
ATOM 728 O O . VAL A 1 92 ? -13.688 2.770 14.649 1.00 95.62 92 VAL A O 1
ATOM 731 N N . VAL A 1 93 ? -14.266 1.254 13.088 1.00 92.94 93 VAL A N 1
ATOM 732 C CA . VAL A 1 93 ? -15.597 1.790 12.807 1.00 92.94 93 VAL A CA 1
ATOM 733 C C . VAL A 1 93 ? -16.613 1.132 13.733 1.00 92.94 93 VAL A C 1
ATOM 735 O O . VAL A 1 93 ? -16.765 -0.087 13.733 1.00 92.94 93 VAL A O 1
ATOM 738 N N . TYR A 1 94 ? -17.326 1.953 14.494 1.00 88.06 94 TYR A N 1
ATOM 739 C CA . TYR A 1 94 ? -18.516 1.582 15.252 1.00 88.06 94 TYR A CA 1
ATOM 740 C C . TYR A 1 94 ? -19.714 2.380 14.714 1.00 88.06 94 TYR A C 1
ATOM 742 O O . TYR A 1 94 ? -19.521 3.415 14.068 1.00 88.06 94 TYR A O 1
ATOM 750 N N . PRO A 1 95 ? -20.958 1.973 15.008 1.00 80.56 95 PRO A N 1
ATOM 751 C CA . PRO A 1 95 ? -22.124 2.803 14.716 1.00 80.56 95 PRO A CA 1
ATOM 752 C C . PRO A 1 95 ? -21.976 4.214 15.319 1.00 80.56 95 PRO A C 1
ATOM 754 O O . PRO A 1 95 ? -21.844 4.356 16.535 1.00 80.56 95 PRO A O 1
ATOM 757 N N . GLY A 1 96 ? -21.952 5.246 14.467 1.00 76.12 96 GLY A N 1
ATOM 758 C CA . GLY A 1 96 ? -21.838 6.659 14.859 1.00 76.12 96 GLY A CA 1
ATOM 759 C C . GLY A 1 96 ? -20.498 7.084 15.481 1.00 76.12 96 GLY A C 1
ATOM 760 O O . GLY A 1 96 ? -20.391 8.200 15.987 1.00 76.12 96 GLY A O 1
ATOM 761 N N . ARG A 1 97 ? -19.469 6.222 15.491 1.00 84.62 97 ARG A N 1
ATOM 762 C CA . ARG A 1 97 ? -18.162 6.532 16.097 1.00 84.62 97 ARG A CA 1
ATOM 763 C C . ARG A 1 97 ? -17.015 5.937 15.291 1.00 84.62 97 ARG A C 1
ATOM 765 O O . ARG A 1 97 ? -17.019 4.751 14.974 1.00 84.62 97 ARG A O 1
ATOM 772 N N . LEU A 1 98 ? -15.974 6.736 15.070 1.00 90.88 98 LEU A N 1
ATOM 773 C CA . LEU A 1 98 ? -14.718 6.286 14.477 1.00 90.88 98 LEU A CA 1
ATOM 774 C C . LEU A 1 98 ? -13.554 6.471 15.441 1.00 90.88 98 LEU A C 1
ATOM 776 O O . LEU A 1 98 ? -13.252 7.565 15.914 1.00 90.88 98 LEU A O 1
ATOM 780 N N . ASP A 1 99 ? -12.864 5.367 15.670 1.00 93.44 99 ASP A N 1
ATOM 781 C CA . ASP A 1 99 ? -11.737 5.273 16.568 1.00 93.44 99 ASP A CA 1
ATOM 782 C C . ASP A 1 99 ? -10.432 5.238 15.766 1.00 93.44 99 ASP A C 1
ATOM 784 O O . ASP A 1 99 ? -10.106 4.222 15.157 1.00 93.44 99 ASP A O 1
ATOM 788 N N . VAL A 1 100 ? -9.681 6.344 15.745 1.00 94.94 100 VAL A N 1
ATOM 789 C CA . VAL A 1 100 ? -8.529 6.502 14.840 1.00 94.94 100 VAL A CA 1
ATOM 790 C C . VAL A 1 100 ? -7.198 6.298 15.556 1.00 94.94 100 VAL A C 1
ATOM 792 O O . VAL A 1 100 ? -6.941 6.873 16.613 1.00 94.94 100 VAL A O 1
ATOM 795 N N . TYR A 1 101 ? -6.314 5.518 14.942 1.00 94.25 101 TYR A N 1
ATOM 796 C CA . TYR A 1 101 ? -4.967 5.236 15.420 1.00 94.25 101 TYR A CA 1
ATOM 797 C C . TYR A 1 101 ? -3.950 5.474 14.311 1.00 94.25 101 TYR A C 1
ATOM 799 O O . TYR A 1 101 ? -4.162 5.083 13.167 1.00 94.25 101 TYR A O 1
ATOM 807 N N . ARG A 1 102 ? -2.803 6.060 14.644 1.00 91.81 102 ARG A N 1
ATOM 808 C CA . ARG A 1 102 ? -1.686 6.199 13.713 1.00 91.81 102 ARG A CA 1
ATOM 809 C C . ARG A 1 102 ? -1.045 4.842 13.443 1.00 91.81 102 ARG A C 1
ATOM 811 O O . ARG A 1 102 ? -0.694 4.118 14.382 1.00 91.81 102 ARG A O 1
ATOM 818 N N . ILE A 1 103 ? -0.847 4.524 12.172 1.00 89.25 103 ILE A N 1
ATOM 819 C CA . ILE A 1 103 ? -0.057 3.377 11.730 1.00 89.25 103 ILE A CA 1
ATOM 820 C C . ILE A 1 103 ? 1.414 3.790 11.753 1.00 89.25 103 ILE A C 1
ATOM 822 O O . ILE A 1 103 ? 1.761 4.867 11.292 1.00 89.25 103 ILE A O 1
ATOM 826 N N . ALA A 1 104 ? 2.257 2.970 12.379 1.00 81.62 104 ALA A N 1
ATOM 827 C CA . ALA A 1 104 ? 3.702 3.169 12.435 1.00 81.62 104 ALA A CA 1
ATOM 828 C C . ALA A 1 104 ? 4.382 1.880 12.913 1.00 81.62 104 ALA A C 1
ATOM 830 O O . ALA A 1 104 ? 3.783 1.080 13.644 1.00 81.62 104 ALA A O 1
ATOM 831 N N . LEU A 1 105 ? 5.653 1.697 12.545 1.00 74.56 105 LEU A N 1
ATOM 832 C CA . LEU A 1 105 ? 6.472 0.572 12.993 1.00 74.56 105 LEU A CA 1
ATOM 833 C C . LEU A 1 105 ? 7.052 0.806 14.399 1.00 74.56 105 LEU A C 1
ATOM 835 O O . LEU A 1 105 ? 8.263 0.854 14.603 1.00 74.56 105 LEU A O 1
ATOM 839 N N . ASP A 1 106 ? 6.180 0.970 15.386 1.00 76.69 106 ASP A N 1
ATOM 840 C CA . ASP A 1 106 ? 6.570 1.267 16.761 1.00 76.69 106 ASP A CA 1
ATOM 841 C C . ASP A 1 106 ? 6.033 0.238 17.769 1.00 76.69 106 ASP A C 1
ATOM 843 O O . ASP A 1 106 ? 5.322 -0.715 17.442 1.00 76.69 106 ASP A O 1
ATOM 847 N N . ARG A 1 107 ? 6.407 0.435 19.035 1.00 73.31 107 ARG A N 1
ATOM 848 C CA . ARG A 1 107 ? 5.873 -0.309 20.186 1.00 73.31 107 ARG A CA 1
ATOM 849 C C . ARG A 1 107 ? 4.982 0.572 21.065 1.00 73.31 107 ARG A C 1
ATOM 851 O O . ARG A 1 107 ? 4.867 0.321 22.265 1.00 73.31 107 ARG A O 1
ATOM 858 N N . LEU A 1 108 ? 4.404 1.639 20.507 1.00 77.06 108 LEU A N 1
ATOM 859 C CA . LEU A 1 108 ? 3.542 2.543 21.262 1.00 77.06 108 LEU A CA 1
ATOM 860 C C . LEU A 1 108 ? 2.269 1.819 21.708 1.00 77.06 108 LEU A C 1
ATOM 862 O O . LEU A 1 108 ? 1.721 0.964 21.010 1.00 77.06 108 LEU A O 1
ATOM 866 N N . SER A 1 109 ? 1.783 2.183 22.895 1.00 85.75 109 SER A N 1
ATOM 867 C CA . SER A 1 109 ? 0.460 1.761 23.345 1.00 85.75 109 SER A CA 1
ATOM 868 C C . SER A 1 109 ? -0.616 2.373 22.447 1.00 85.75 109 SER A C 1
ATOM 870 O O . SER A 1 109 ? -0.450 3.479 21.933 1.00 85.75 109 SER A O 1
ATOM 872 N N . LEU A 1 110 ? -1.760 1.698 22.317 1.00 86.31 110 LEU A N 1
ATOM 873 C CA . LEU A 1 110 ? -2.891 2.207 21.531 1.00 86.31 110 LEU A CA 1
ATOM 874 C C . LEU A 1 110 ? -3.361 3.589 21.998 1.00 86.31 110 LEU A C 1
ATOM 876 O O . LEU A 1 110 ? -3.742 4.407 21.173 1.00 86.31 110 LEU A O 1
ATOM 880 N N . SER A 1 111 ? -3.267 3.881 23.298 1.00 86.88 111 SER A N 1
ATOM 881 C CA . SER A 1 111 ? -3.565 5.208 23.849 1.00 86.88 111 SER A CA 1
ATOM 882 C C . SER A 1 111 ? -2.643 6.307 23.316 1.00 86.88 111 SER A C 1
ATOM 884 O O . SER A 1 111 ? -3.101 7.418 23.094 1.00 86.88 111 SER A O 1
ATOM 886 N N . LYS A 1 112 ? -1.360 6.002 23.084 1.00 85.44 112 LYS A N 1
ATOM 887 C CA . LYS A 1 112 ? -0.387 6.944 22.511 1.00 85.44 112 LYS A CA 1
ATOM 888 C C . LYS A 1 112 ? -0.490 7.037 20.991 1.00 85.44 112 LYS A C 1
ATOM 890 O O . LYS A 1 112 ? -0.160 8.069 20.427 1.00 85.44 112 LYS A O 1
ATOM 895 N N . ALA A 1 113 ? -0.914 5.955 20.342 1.00 86.56 113 ALA A N 1
ATOM 896 C CA . ALA A 1 113 ? -1.156 5.929 18.904 1.00 86.56 113 ALA A CA 1
ATOM 897 C C . ALA A 1 113 ? -2.507 6.553 18.520 1.00 86.56 113 ALA A C 1
ATOM 899 O O . ALA A 1 113 ? -2.728 6.809 17.340 1.00 86.56 113 ALA A O 1
ATOM 900 N N . ARG A 1 114 ? -3.415 6.762 19.483 1.00 91.31 114 ARG A N 1
ATOM 901 C CA . ARG A 1 114 ? -4.733 7.357 19.262 1.00 91.31 114 ARG A CA 1
ATOM 902 C C . ARG A 1 114 ? -4.583 8.756 18.671 1.00 91.31 114 ARG A C 1
ATOM 904 O O . ARG A 1 114 ? -3.834 9.576 19.195 1.00 91.31 114 ARG A O 1
ATOM 911 N N . VAL A 1 115 ? -5.319 9.014 17.600 1.00 89.00 115 VAL A N 1
ATOM 912 C CA . VAL A 1 115 ? -5.387 10.321 16.953 1.00 89.00 115 VAL A CA 1
ATOM 913 C C . VAL A 1 115 ? -6.725 10.941 17.311 1.00 89.00 115 VAL A C 1
ATOM 915 O O . VAL A 1 115 ? -7.776 10.360 17.046 1.00 89.00 115 VAL A O 1
ATOM 918 N N . ASP A 1 116 ? -6.670 12.113 17.931 1.00 86.81 116 ASP A N 1
ATOM 919 C CA . ASP A 1 116 ? -7.836 12.967 18.093 1.00 86.81 116 ASP A CA 1
ATOM 920 C C . ASP A 1 116 ? -7.925 13.889 16.872 1.00 86.81 116 ASP A C 1
ATOM 922 O O . ASP A 1 116 ? -7.001 14.656 16.594 1.00 86.81 116 ASP A O 1
ATOM 926 N N . ALA A 1 117 ? -9.020 13.781 16.115 1.00 80.44 117 ALA A N 1
ATOM 927 C CA . ALA A 1 117 ? -9.273 14.650 14.970 1.00 80.44 117 ALA A CA 1
ATOM 928 C C . ALA A 1 117 ? -9.640 16.088 15.398 1.00 80.44 117 ALA A C 1
ATOM 930 O O . ALA A 1 117 ? -9.692 16.976 14.544 1.00 80.44 117 ALA A O 1
ATOM 931 N N . GLY A 1 118 ? -9.883 16.322 16.696 1.00 77.06 118 GLY A N 1
ATOM 932 C CA . GLY A 1 118 ? -10.229 17.624 17.261 1.00 77.06 118 GLY A CA 1
ATOM 933 C C . GLY A 1 118 ? -11.603 18.110 16.809 1.00 77.06 118 GLY A C 1
ATOM 934 O O . GLY A 1 118 ? -11.782 19.301 16.564 1.00 77.06 118 GLY A O 1
ATOM 935 N N . VAL A 1 119 ? -12.541 17.179 16.624 1.00 78.06 119 VAL A N 1
ATOM 936 C CA . VAL A 1 119 ? -13.884 17.438 16.096 1.00 78.06 119 VAL A CA 1
ATOM 937 C C . VAL A 1 119 ? -14.895 17.340 17.232 1.00 78.06 119 VAL A C 1
ATOM 939 O O . VAL A 1 119 ? -14.899 16.354 17.965 1.00 78.06 119 VAL A O 1
ATOM 942 N N . ALA A 1 120 ? -15.734 18.364 17.387 1.00 76.19 120 ALA A N 1
ATOM 943 C CA . ALA A 1 120 ? -16.835 18.336 18.342 1.00 76.19 120 ALA A CA 1
ATOM 944 C C . ALA A 1 120 ? -17.944 17.378 17.870 1.00 76.19 120 ALA A C 1
ATOM 946 O O . ALA A 1 120 ? -18.125 17.182 16.670 1.00 76.19 120 ALA A O 1
ATOM 947 N N . ASP A 1 121 ? -18.730 16.822 18.795 1.00 77.25 121 ASP A N 1
ATOM 948 C CA . ASP A 1 121 ? -19.770 15.828 18.470 1.00 77.25 121 ASP A CA 1
ATOM 949 C C . ASP A 1 121 ? -20.799 16.333 17.437 1.00 77.25 121 ASP A C 1
ATOM 951 O O . ASP A 1 121 ? -21.310 15.559 16.632 1.00 77.25 121 ASP A O 1
ATOM 955 N N . ASN A 1 122 ? -21.085 17.640 17.413 1.00 76.94 122 ASN A N 1
ATOM 956 C CA . ASN A 1 122 ? -21.990 18.275 16.445 1.00 76.94 122 ASN A CA 1
ATOM 957 C C . ASN A 1 122 ? -21.344 18.568 15.075 1.00 76.94 122 ASN A C 1
ATOM 959 O O . ASN A 1 122 ? -22.015 19.068 14.172 1.00 76.94 122 ASN A O 1
ATOM 963 N N . GLU A 1 123 ? -20.051 18.294 14.926 1.00 81.50 123 GLU A N 1
ATOM 964 C CA . GLU A 1 123 ? -19.248 18.544 13.729 1.00 81.50 123 GLU A CA 1
ATOM 965 C C . GLU A 1 123 ? -18.599 17.262 13.192 1.00 81.50 123 GLU A C 1
ATOM 967 O O . GLU A 1 123 ? -17.691 17.341 12.369 1.00 81.50 123 GLU A O 1
ATOM 972 N N . SER A 1 124 ? -19.059 16.083 13.627 1.00 82.00 124 SER A N 1
ATOM 973 C CA . SER A 1 124 ? -18.512 14.763 13.267 1.00 82.00 124 SER A CA 1
ATOM 974 C C . SER A 1 124 ? -18.290 14.564 11.758 1.00 82.00 124 SER A C 1
ATOM 976 O O . SER A 1 124 ? -17.327 13.922 11.349 1.00 82.00 124 SER A O 1
ATOM 978 N N . TRP A 1 125 ? -19.098 15.209 10.916 1.00 82.94 125 TRP A N 1
ATOM 979 C CA . TRP A 1 125 ? -18.940 15.250 9.459 1.00 82.94 125 TRP A CA 1
ATOM 980 C C . TRP A 1 125 ? -17.599 15.849 8.969 1.00 82.94 125 TRP A C 1
ATOM 982 O O . TRP A 1 125 ? -17.240 15.702 7.805 1.00 82.94 125 TRP A O 1
ATOM 992 N N . LEU A 1 126 ? -16.828 16.534 9.821 1.00 84.81 126 LEU A N 1
ATOM 993 C CA . LEU A 1 126 ? -15.497 17.065 9.500 1.00 84.81 126 LEU A CA 1
ATOM 994 C C . LEU A 1 126 ? -14.359 16.073 9.772 1.00 84.81 126 LEU A C 1
ATOM 996 O O . LEU A 1 126 ? -13.204 16.389 9.469 1.00 84.81 126 LEU A O 1
ATOM 1000 N N . THR A 1 127 ? -14.635 14.896 10.342 1.00 88.31 127 THR A N 1
ATOM 1001 C CA . THR A 1 127 ? -13.600 13.962 10.804 1.00 88.31 127 THR A CA 1
ATOM 1002 C C . THR A 1 127 ? -12.609 13.595 9.703 1.00 88.31 127 THR A C 1
ATOM 1004 O O . THR A 1 127 ? -11.406 13.785 9.892 1.00 88.31 127 THR A O 1
ATOM 1007 N N . PHE A 1 128 ? -13.066 13.139 8.533 1.00 88.81 128 PHE A N 1
ATOM 1008 C CA . PHE A 1 128 ? -12.145 12.738 7.462 1.00 88.81 128 PHE A CA 1
ATOM 1009 C C . PHE A 1 128 ? -11.357 13.911 6.869 1.00 88.81 128 PHE A C 1
ATOM 1011 O O . PHE A 1 128 ? -10.154 13.777 6.634 1.00 88.81 128 PHE A O 1
ATOM 1018 N N . ALA A 1 129 ? -11.983 15.080 6.717 1.00 85.06 129 ALA A N 1
ATOM 1019 C CA . ALA A 1 129 ? -11.301 16.292 6.265 1.00 85.06 129 ALA A CA 1
ATOM 1020 C C . ALA A 1 129 ? -10.204 16.737 7.253 1.00 85.06 129 ALA A C 1
ATOM 1022 O O . ALA A 1 129 ? -9.110 17.141 6.850 1.00 85.06 129 ALA A O 1
ATOM 1023 N N . ARG A 1 130 ? -10.459 16.639 8.565 1.00 85.38 130 ARG A N 1
ATOM 1024 C CA . ARG A 1 130 ? -9.462 16.938 9.606 1.00 85.38 130 ARG A CA 1
ATOM 1025 C C . ARG A 1 130 ? -8.326 15.927 9.609 1.00 85.38 130 ARG A C 1
ATOM 1027 O O . ARG A 1 130 ? -7.172 16.342 9.636 1.00 85.38 130 ARG A O 1
ATOM 1034 N N . LEU A 1 131 ? -8.626 14.633 9.515 1.00 89.06 131 LEU A N 1
ATOM 1035 C CA . LEU A 1 131 ? -7.605 13.586 9.408 1.00 89.06 131 LEU A CA 1
ATOM 1036 C C . LEU A 1 131 ? -6.721 13.782 8.173 1.00 89.06 131 LEU A C 1
ATOM 1038 O O . LEU A 1 131 ? -5.505 13.648 8.269 1.00 89.06 131 LEU A O 1
ATOM 1042 N N . ALA A 1 132 ? -7.303 14.156 7.032 1.00 86.75 132 ALA A N 1
ATOM 1043 C CA . ALA A 1 132 ? -6.542 14.472 5.829 1.00 86.75 132 ALA A CA 1
ATOM 1044 C C . ALA A 1 132 ? -5.561 15.637 6.049 1.00 86.75 132 ALA A C 1
ATOM 1046 O O . ALA A 1 132 ? -4.408 15.547 5.635 1.00 86.75 132 ALA A O 1
ATOM 1047 N N . ASN A 1 133 ? -5.982 16.687 6.761 1.00 82.88 133 ASN A N 1
ATOM 1048 C CA . ASN A 1 133 ? -5.129 17.834 7.096 1.00 82.88 133 ASN A CA 1
ATOM 1049 C C . ASN A 1 133 ? -4.075 17.526 8.176 1.00 82.88 133 ASN A C 1
ATOM 1051 O O . ASN A 1 133 ? -3.009 18.135 8.186 1.00 82.88 133 ASN A O 1
ATOM 1055 N N . LEU A 1 134 ? -4.364 16.595 9.089 1.00 84.19 134 LEU A N 1
ATOM 1056 C CA . LEU A 1 134 ? -3.448 16.144 10.144 1.00 84.19 134 LEU A CA 1
ATOM 1057 C C . LEU A 1 134 ? -2.457 15.074 9.669 1.00 84.19 134 LEU A C 1
ATOM 1059 O O . LEU A 1 134 ? -1.614 14.637 10.462 1.00 84.19 134 LEU A O 1
ATOM 1063 N N . ARG A 1 135 ? -2.571 14.632 8.408 1.00 79.38 135 ARG A N 1
ATOM 1064 C CA . ARG A 1 135 ? -1.748 13.577 7.810 1.00 79.38 135 ARG A CA 1
ATOM 1065 C C . ARG A 1 135 ? -0.270 13.810 8.164 1.00 79.38 135 ARG A C 1
ATOM 1067 O O . ARG A 1 135 ? 0.257 14.882 7.856 1.00 79.38 135 ARG A O 1
ATOM 1074 N N . PRO A 1 136 ? 0.426 12.850 8.810 1.00 73.00 136 PRO A N 1
ATOM 1075 C CA . PRO A 1 136 ? 1.804 13.058 9.228 1.00 73.00 136 PRO A CA 1
ATOM 1076 C C . PRO A 1 136 ? 2.694 13.338 8.011 1.00 73.00 136 PRO A C 1
ATOM 1078 O O . PRO A 1 136 ? 2.860 12.481 7.148 1.00 73.00 136 PRO A O 1
ATOM 1081 N N . ALA A 1 137 ? 3.310 14.523 7.965 1.00 55.78 137 ALA A N 1
ATOM 1082 C CA . ALA A 1 137 ? 4.201 14.930 6.872 1.00 55.78 137 ALA A CA 1
ATOM 1083 C C . ALA A 1 137 ? 5.430 14.005 6.702 1.00 55.78 137 ALA A C 1
ATOM 1085 O O . ALA A 1 137 ? 6.047 13.968 5.641 1.00 55.78 137 ALA A O 1
ATOM 1086 N N . ALA A 1 138 ? 5.787 13.249 7.747 1.00 46.06 138 ALA A N 1
ATOM 1087 C CA . ALA A 1 138 ? 7.043 12.509 7.836 1.00 46.06 138 ALA A CA 1
ATOM 1088 C C . ALA A 1 138 ? 7.063 11.152 7.100 1.00 46.06 138 ALA A C 1
ATOM 1090 O O . ALA A 1 138 ? 8.140 10.700 6.742 1.00 46.06 138 ALA A O 1
ATOM 1091 N N . GLU A 1 139 ? 5.919 10.520 6.812 1.00 43.97 139 GLU A N 1
ATOM 1092 C CA . GLU A 1 139 ? 5.886 9.235 6.070 1.00 43.97 139 GLU A CA 1
ATOM 1093 C C . GLU A 1 139 ? 5.659 9.414 4.564 1.00 43.97 139 GLU A C 1
ATOM 1095 O O . GLU A 1 139 ? 5.966 8.526 3.771 1.00 43.97 139 GLU A O 1
ATOM 1100 N N . ILE A 1 140 ? 5.214 10.606 4.156 1.00 45.34 140 ILE A N 1
ATOM 1101 C CA . ILE A 1 140 ? 5.282 11.032 2.759 1.00 45.34 140 ILE A CA 1
ATOM 1102 C C . ILE A 1 140 ? 6.751 11.226 2.381 1.00 45.34 140 ILE A C 1
ATOM 1104 O O . ILE A 1 140 ? 7.129 10.847 1.284 1.00 45.34 140 ILE A O 1
ATOM 1108 N N . ASN A 1 141 ? 7.610 11.733 3.270 1.00 40.56 141 ASN A N 1
ATOM 1109 C CA . ASN A 1 141 ? 8.995 12.036 2.909 1.00 40.56 141 ASN A CA 1
ATOM 1110 C C . ASN A 1 141 ? 9.867 10.801 2.669 1.00 40.56 141 ASN A C 1
ATOM 1112 O O . ASN A 1 141 ? 10.595 10.821 1.692 1.00 40.56 141 ASN A O 1
ATOM 1116 N N . ASP A 1 142 ? 9.771 9.718 3.443 1.00 41.97 142 ASP A N 1
ATOM 1117 C CA . ASP A 1 142 ? 10.634 8.545 3.206 1.00 41.97 142 ASP A CA 1
ATOM 1118 C C . ASP A 1 142 ? 10.219 7.758 1.956 1.00 41.97 142 ASP A C 1
ATOM 1120 O O . ASP A 1 142 ? 11.070 7.316 1.186 1.00 41.97 142 ASP A O 1
ATOM 1124 N N . ARG A 1 143 ? 8.913 7.649 1.677 1.00 41.50 143 ARG A N 1
ATOM 1125 C CA . ARG A 1 143 ? 8.417 7.046 0.430 1.00 41.50 143 ARG A CA 1
ATOM 1126 C C . ARG A 1 143 ? 8.542 7.969 -0.770 1.00 41.50 143 ARG A C 1
ATOM 1128 O O . ARG A 1 143 ? 8.895 7.486 -1.828 1.00 41.50 143 ARG A O 1
ATOM 1135 N N . THR A 1 144 ? 8.330 9.277 -0.643 1.00 44.09 144 THR A N 1
ATOM 1136 C CA . THR A 1 144 ? 8.571 10.235 -1.743 1.00 44.09 144 THR A CA 1
ATOM 1137 C C . THR A 1 144 ? 10.067 10.438 -1.972 1.00 44.09 144 THR A C 1
ATOM 1139 O O . THR A 1 144 ? 10.471 10.734 -3.089 1.00 44.09 144 THR A O 1
ATOM 1142 N N . TRP A 1 145 ? 10.909 10.217 -0.960 1.00 41.34 145 TRP A N 1
ATOM 1143 C CA . TRP A 1 145 ? 12.359 10.155 -1.108 1.00 41.34 145 TRP A CA 1
ATOM 1144 C C . TRP A 1 145 ? 12.788 8.847 -1.765 1.00 41.34 145 TRP A C 1
ATOM 1146 O O . TRP A 1 145 ? 13.522 8.925 -2.734 1.00 41.34 145 TRP A O 1
ATOM 1156 N N . ILE A 1 146 ? 12.295 7.670 -1.357 1.00 46.16 146 ILE A N 1
ATOM 1157 C CA . ILE A 1 146 ? 12.604 6.400 -2.047 1.00 46.16 146 ILE A CA 1
ATOM 1158 C C . ILE A 1 146 ? 12.046 6.411 -3.472 1.00 46.16 146 ILE A C 1
ATOM 1160 O O . ILE A 1 146 ? 12.786 6.144 -4.407 1.00 46.16 146 ILE A O 1
ATOM 1164 N N . THR A 1 147 ? 10.782 6.781 -3.669 1.00 50.78 147 THR A N 1
ATOM 1165 C CA . THR A 1 147 ? 10.166 6.940 -4.993 1.00 50.78 147 THR A CA 1
ATOM 1166 C C . THR A 1 147 ? 10.875 8.027 -5.789 1.00 50.78 147 THR A C 1
ATOM 1168 O O . THR A 1 147 ? 11.151 7.830 -6.960 1.00 50.78 147 THR A O 1
ATOM 1171 N N . GLY A 1 148 ? 11.254 9.147 -5.175 1.00 42.91 148 GLY A N 1
ATOM 1172 C CA . GLY A 1 148 ? 11.994 10.224 -5.832 1.00 42.91 148 GLY A CA 1
ATOM 1173 C C . GLY A 1 148 ? 13.437 9.852 -6.167 1.00 42.91 148 GLY A C 1
ATOM 1174 O O . GLY A 1 148 ? 13.956 10.307 -7.178 1.00 42.91 148 GLY A O 1
ATOM 1175 N N . VAL A 1 149 ? 14.086 9.014 -5.359 1.00 56.44 149 VAL A N 1
ATOM 1176 C CA . VAL A 1 149 ? 15.403 8.437 -5.636 1.00 56.44 149 VAL A CA 1
ATOM 1177 C C . VAL A 1 149 ? 15.259 7.418 -6.754 1.00 56.44 149 VAL A C 1
ATOM 1179 O O . VAL A 1 149 ? 15.918 7.586 -7.762 1.00 56.44 149 VAL A O 1
ATOM 1182 N N . ILE A 1 150 ? 14.347 6.448 -6.663 1.00 60.97 150 ILE A N 1
ATOM 1183 C CA . ILE A 1 150 ? 14.086 5.462 -7.724 1.00 60.97 150 ILE A CA 1
ATOM 1184 C C . ILE A 1 150 ? 13.761 6.164 -9.043 1.00 60.97 150 ILE A C 1
ATOM 1186 O O . ILE A 1 150 ? 14.391 5.860 -10.047 1.00 60.97 150 ILE A O 1
ATOM 1190 N N . LEU A 1 151 ? 12.851 7.141 -9.048 1.00 63.66 151 LEU A N 1
ATOM 1191 C CA . LEU A 1 151 ? 12.520 7.920 -10.241 1.00 63.66 151 LEU A CA 1
ATOM 1192 C C . LEU A 1 151 ? 13.736 8.685 -10.767 1.00 63.66 151 LEU A C 1
ATOM 1194 O O . LEU A 1 151 ? 13.989 8.638 -11.960 1.00 63.66 151 LEU A O 1
ATOM 1198 N N . LYS A 1 152 ? 14.549 9.308 -9.902 1.00 62.84 152 LYS A N 1
ATOM 1199 C CA . LYS A 1 152 ? 15.805 9.950 -10.329 1.00 62.84 152 LYS A CA 1
ATOM 1200 C C . LYS A 1 152 ? 16.805 8.955 -10.909 1.00 62.84 152 LYS A C 1
ATOM 1202 O O . LYS A 1 152 ? 17.492 9.299 -11.861 1.00 62.84 152 LYS A O 1
ATOM 1207 N N . LEU A 1 153 ? 16.908 7.752 -10.352 1.00 67.38 153 LEU A N 1
ATOM 1208 C CA . LEU A 1 153 ? 17.801 6.708 -10.850 1.00 67.38 153 LEU A CA 1
ATOM 1209 C C . LEU A 1 153 ? 17.303 6.146 -12.186 1.00 67.38 153 LEU A C 1
ATOM 1211 O O . LEU A 1 153 ? 18.112 5.910 -13.077 1.00 67.38 153 LEU A O 1
ATOM 1215 N N . LEU A 1 154 ? 15.985 6.008 -12.361 1.00 72.50 154 LEU A N 1
ATOM 1216 C CA . LEU A 1 154 ? 15.363 5.652 -13.637 1.00 72.50 154 LEU A CA 1
ATOM 1217 C C . LEU A 1 154 ? 15.575 6.746 -14.679 1.00 72.50 154 LEU A C 1
ATOM 1219 O O . LEU A 1 154 ? 16.037 6.453 -15.777 1.00 72.50 154 LEU A O 1
ATOM 1223 N N . ASP A 1 155 ? 15.324 8.003 -14.322 1.00 73.06 155 ASP A N 1
ATOM 1224 C CA . ASP A 1 155 ? 15.563 9.156 -15.188 1.00 73.06 155 ASP A CA 1
ATOM 1225 C C . ASP A 1 155 ? 17.041 9.256 -15.584 1.00 73.06 155 ASP A C 1
ATOM 1227 O O . ASP A 1 155 ? 17.348 9.547 -16.741 1.00 73.06 155 ASP A O 1
ATOM 1231 N N . GLN A 1 156 ? 17.966 8.978 -14.660 1.00 73.38 156 GLN A N 1
ATOM 1232 C CA . GLN A 1 156 ? 19.403 8.921 -14.932 1.00 73.38 156 GLN A CA 1
ATOM 1233 C C . GLN A 1 156 ? 19.762 7.760 -15.859 1.00 73.38 156 GLN A C 1
ATOM 1235 O O . GLN A 1 156 ? 20.479 7.981 -16.831 1.00 73.38 156 GLN A O 1
ATOM 1240 N N . ALA A 1 157 ? 19.235 6.556 -15.625 1.00 74.00 157 ALA A N 1
ATOM 1241 C CA . ALA A 1 157 ? 19.467 5.400 -16.487 1.00 74.00 157 ALA A CA 1
ATOM 1242 C C . ALA A 1 157 ? 18.945 5.643 -17.914 1.00 74.00 157 ALA A C 1
ATOM 1244 O O . ALA A 1 157 ? 19.676 5.465 -18.889 1.00 74.00 157 ALA A O 1
ATOM 1245 N N . ILE A 1 158 ? 17.715 6.150 -18.042 1.00 76.50 158 ILE A N 1
ATOM 1246 C CA . ILE A 1 158 ? 17.103 6.517 -19.326 1.00 76.50 158 ILE A CA 1
ATOM 1247 C C . ILE A 1 158 ? 17.924 7.616 -20.011 1.00 76.50 158 ILE A C 1
ATOM 1249 O O . ILE A 1 158 ? 18.196 7.535 -21.209 1.00 76.50 158 ILE A O 1
ATOM 1253 N N . SER A 1 159 ? 18.349 8.641 -19.269 1.00 77.44 159 SER A N 1
ATOM 1254 C CA . SER A 1 159 ? 19.151 9.741 -19.818 1.00 77.44 159 SER A CA 1
ATO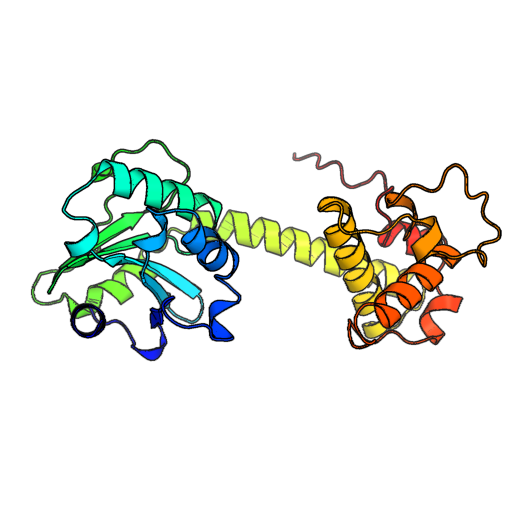M 1255 C C . SER A 1 159 ? 20.530 9.276 -20.290 1.00 77.44 159 SER A C 1
ATOM 1257 O O . SER A 1 159 ? 20.961 9.697 -21.363 1.00 77.44 159 SER A O 1
ATOM 1259 N N . SER A 1 160 ? 21.189 8.377 -19.555 1.00 76.50 160 SER A N 1
ATOM 1260 C CA . SER A 1 160 ? 22.470 7.781 -19.951 1.00 76.50 160 SER A CA 1
ATOM 1261 C C . SER A 1 160 ? 22.338 6.925 -21.212 1.00 76.50 160 SER A C 1
ATOM 1263 O O . SER A 1 160 ? 23.150 7.064 -22.124 1.00 76.50 160 SER A O 1
ATOM 1265 N N . LEU A 1 161 ? 21.282 6.113 -21.331 1.00 77.19 161 LEU A N 1
ATOM 1266 C CA . LEU A 1 161 ? 21.011 5.320 -22.540 1.00 77.19 161 LEU A CA 1
ATOM 1267 C C . LEU A 1 161 ? 20.700 6.200 -23.760 1.00 77.19 161 LEU A C 1
ATOM 1269 O O . LEU A 1 161 ? 21.138 5.922 -24.878 1.00 77.19 161 LEU A O 1
ATOM 1273 N N . LYS A 1 162 ? 19.984 7.310 -23.560 1.00 78.88 162 LYS A N 1
ATOM 1274 C CA . LYS A 1 162 ? 19.735 8.290 -24.627 1.00 78.88 162 LYS A CA 1
ATOM 1275 C C . LYS A 1 162 ? 21.020 9.004 -25.056 1.00 78.88 162 LYS A C 1
ATOM 1277 O O . LYS A 1 162 ? 21.242 9.179 -26.252 1.00 78.88 162 LYS A O 1
ATOM 1282 N N . GLY A 1 163 ? 21.845 9.421 -24.094 1.00 71.56 163 GLY A N 1
ATOM 1283 C CA . GLY A 1 163 ? 23.055 10.211 -24.328 1.00 71.56 163 GLY A CA 1
ATOM 1284 C C . GLY A 1 163 ? 24.213 9.412 -24.926 1.00 71.56 163 GLY A C 1
ATOM 1285 O O . GLY A 1 163 ? 24.825 9.865 -25.890 1.00 71.56 163 GLY A O 1
ATOM 1286 N N . ASN A 1 164 ? 24.482 8.218 -24.395 1.00 66.50 164 ASN A N 1
ATOM 1287 C CA . ASN A 1 164 ? 25.677 7.442 -24.743 1.00 66.50 164 ASN A CA 1
ATOM 1288 C C . ASN A 1 164 ? 25.426 6.431 -25.874 1.00 66.50 164 ASN A C 1
ATOM 1290 O O . ASN A 1 164 ? 26.373 5.996 -26.524 1.00 66.50 164 ASN A O 1
ATOM 1294 N N . SER A 1 165 ? 24.166 6.060 -26.136 1.00 65.25 165 SER A N 1
ATOM 1295 C CA . SER A 1 165 ? 23.814 4.978 -27.074 1.00 65.25 165 SER A CA 1
ATOM 1296 C C . SER A 1 165 ? 22.991 5.444 -28.285 1.00 65.25 165 SER A C 1
ATOM 1298 O O . SER A 1 165 ? 22.773 4.673 -29.216 1.00 65.25 165 SER A O 1
ATOM 1300 N N . GLY A 1 166 ? 22.495 6.689 -28.301 1.00 72.44 166 GLY A N 1
ATOM 1301 C CA . GLY A 1 166 ? 21.621 7.185 -29.379 1.00 72.44 166 GLY A CA 1
ATOM 1302 C C . GLY A 1 166 ? 20.280 6.437 -29.480 1.00 72.44 166 GLY A C 1
ATOM 1303 O O . GLY A 1 166 ? 19.672 6.357 -30.560 1.00 72.44 166 GLY A O 1
ATOM 1304 N N . LEU A 1 167 ? 19.840 5.839 -28.368 1.00 82.38 167 LEU A N 1
ATOM 1305 C CA . LEU A 1 167 ? 18.545 5.176 -28.239 1.00 82.38 167 LEU A CA 1
ATOM 1306 C C . LEU A 1 167 ? 17.412 6.208 -28.211 1.00 82.38 167 LEU A C 1
ATOM 1308 O O . LEU A 1 167 ? 17.582 7.334 -27.733 1.00 82.38 167 LEU A O 1
ATOM 1312 N N . SER A 1 168 ? 16.245 5.825 -28.736 1.00 82.50 168 SER A N 1
ATOM 1313 C CA . SER A 1 168 ? 15.047 6.651 -28.592 1.00 82.50 168 SER A CA 1
ATOM 1314 C C . SER A 1 168 ? 14.616 6.687 -27.121 1.00 82.50 168 SER A C 1
ATOM 1316 O O . SER A 1 168 ? 14.979 5.815 -26.330 1.00 82.50 168 SER A O 1
ATOM 1318 N N . GLY A 1 169 ? 13.841 7.704 -26.733 1.00 77.94 169 GLY A N 1
ATOM 1319 C CA . GLY A 1 169 ? 13.309 7.770 -25.369 1.00 77.94 169 GLY A CA 1
ATOM 1320 C C . GLY A 1 169 ? 12.428 6.566 -25.028 1.00 77.94 169 GLY A C 1
ATOM 1321 O O . GLY A 1 169 ? 12.526 6.042 -23.925 1.00 77.94 169 GLY A O 1
ATOM 1322 N N . GLU A 1 170 ? 11.630 6.105 -25.989 1.00 78.00 170 GLU A N 1
ATOM 1323 C CA . GLU A 1 170 ? 10.729 4.959 -25.837 1.00 78.00 170 GLU A CA 1
ATOM 1324 C C . GLU A 1 170 ? 11.507 3.645 -25.683 1.00 78.00 170 GLU A C 1
ATOM 1326 O O . GLU A 1 170 ? 11.249 2.896 -24.743 1.00 78.00 170 GLU A O 1
ATOM 1331 N N . ASP A 1 171 ? 12.527 3.408 -26.518 1.00 83.19 171 ASP A N 1
ATOM 1332 C CA . ASP A 1 171 ? 13.369 2.206 -26.413 1.00 83.19 171 ASP A CA 1
ATOM 1333 C C . ASP A 1 171 ? 14.177 2.191 -25.109 1.00 83.19 171 ASP A C 1
ATOM 1335 O O . ASP A 1 171 ? 14.327 1.144 -24.485 1.00 83.19 171 ASP A O 1
ATOM 1339 N N . ALA A 1 172 ? 14.680 3.350 -24.666 1.00 82.25 172 ALA A N 1
ATOM 1340 C CA . ALA A 1 172 ? 15.412 3.460 -23.406 1.00 82.25 172 ALA A CA 1
ATOM 1341 C C . ALA A 1 172 ? 14.512 3.156 -22.196 1.00 82.25 172 ALA A C 1
ATOM 1343 O O . ALA A 1 172 ? 14.914 2.402 -21.311 1.00 82.25 172 ALA A O 1
ATOM 1344 N N . ILE A 1 173 ? 13.284 3.690 -22.174 1.00 80.50 173 ILE A N 1
ATOM 1345 C CA . ILE A 1 173 ? 12.288 3.377 -21.134 1.00 80.50 173 ILE A CA 1
ATOM 1346 C C . ILE A 1 173 ? 11.949 1.883 -21.153 1.00 80.50 173 ILE A C 1
ATOM 1348 O O . ILE A 1 173 ? 11.923 1.243 -20.102 1.00 80.50 173 ILE A O 1
ATOM 1352 N N . SER A 1 174 ? 11.720 1.324 -22.341 1.00 85.25 174 SER A N 1
ATOM 1353 C CA . SER A 1 174 ? 11.363 -0.082 -22.514 1.00 85.25 174 SER A CA 1
ATOM 1354 C C . SER A 1 174 ? 12.472 -1.024 -22.033 1.00 85.25 174 SER A C 1
ATOM 1356 O O . SER A 1 174 ? 12.208 -1.938 -21.252 1.00 85.25 174 SER A O 1
ATOM 1358 N N . LEU A 1 175 ? 13.732 -0.753 -22.392 1.00 86.19 175 LEU A N 1
ATOM 1359 C CA . LEU A 1 175 ? 14.892 -1.531 -21.942 1.00 86.19 175 LEU A CA 1
ATOM 1360 C C . LEU A 1 175 ? 15.079 -1.480 -20.422 1.00 86.19 175 LEU A C 1
ATOM 1362 O O . LEU A 1 175 ? 15.277 -2.523 -19.800 1.00 86.19 175 LEU A O 1
ATOM 1366 N N . VAL A 1 176 ? 14.977 -0.294 -19.813 1.00 83.31 176 VAL A N 1
ATOM 1367 C CA . VAL A 1 176 ? 15.092 -0.136 -18.353 1.00 83.31 176 VAL A CA 1
ATOM 1368 C C . VAL A 1 176 ? 13.950 -0.859 -17.636 1.00 83.31 176 VAL A C 1
ATOM 1370 O O . VAL A 1 176 ? 14.190 -1.593 -16.679 1.00 83.31 176 VAL A O 1
ATOM 1373 N N . GLY A 1 177 ? 12.710 -0.707 -18.111 1.00 80.88 177 GLY A N 1
ATOM 1374 C CA . GLY A 1 177 ? 11.550 -1.385 -17.533 1.00 80.88 177 GLY A CA 1
ATOM 1375 C C . GLY A 1 177 ? 11.648 -2.909 -17.631 1.00 80.88 177 GLY A C 1
ATOM 1376 O O . GLY A 1 177 ? 11.374 -3.608 -16.654 1.00 80.88 177 GLY A O 1
ATOM 1377 N N . ARG A 1 178 ? 12.117 -3.432 -18.770 1.00 88.19 178 ARG A N 1
ATOM 1378 C CA . ARG A 1 178 ? 12.367 -4.867 -18.973 1.00 88.19 178 ARG A CA 1
ATOM 1379 C C . ARG A 1 178 ? 13.483 -5.389 -18.069 1.00 88.19 178 ARG A C 1
ATOM 1381 O O . ARG A 1 178 ? 13.297 -6.442 -17.470 1.00 88.19 178 ARG A O 1
ATOM 1388 N N . ALA A 1 179 ? 14.579 -4.648 -17.894 1.00 86.44 179 ALA A N 1
ATOM 1389 C CA . ALA A 1 179 ? 15.668 -5.016 -16.984 1.00 86.44 179 ALA A CA 1
ATOM 1390 C C . ALA A 1 179 ? 15.203 -5.090 -15.517 1.00 86.44 179 ALA A C 1
ATOM 1392 O O . ALA A 1 179 ? 15.504 -6.054 -14.808 1.00 86.44 179 ALA A O 1
ATOM 1393 N N . LEU A 1 180 ? 14.413 -4.105 -15.070 1.00 81.50 180 LEU A N 1
ATOM 1394 C CA . LEU A 1 180 ? 13.810 -4.099 -13.733 1.00 81.50 180 LEU A CA 1
ATOM 1395 C C . LEU A 1 180 ? 12.844 -5.261 -13.529 1.00 81.50 180 LEU A C 1
A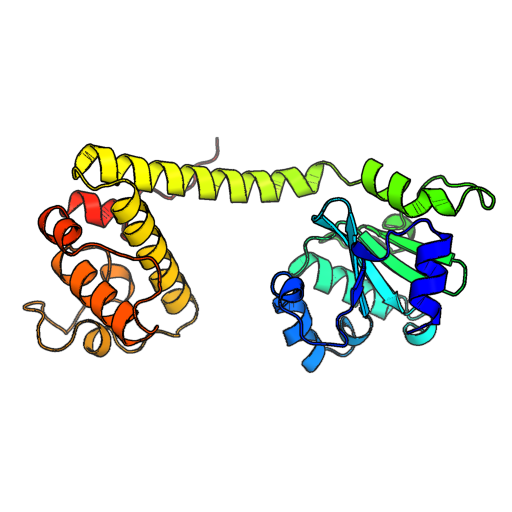TOM 1397 O O . LEU A 1 180 ? 12.841 -5.886 -12.470 1.00 81.50 180 LEU A O 1
ATOM 1401 N N . PHE A 1 181 ? 12.010 -5.541 -14.528 1.00 82.06 181 PHE A N 1
ATOM 1402 C CA . PHE A 1 181 ? 11.063 -6.641 -14.456 1.00 82.06 181 PHE A CA 1
ATOM 1403 C C . PHE A 1 181 ? 11.779 -7.991 -14.417 1.00 82.06 181 PHE A C 1
ATOM 1405 O O . PHE A 1 181 ? 11.423 -8.851 -13.615 1.00 82.06 181 PHE A O 1
ATOM 1412 N N . MET A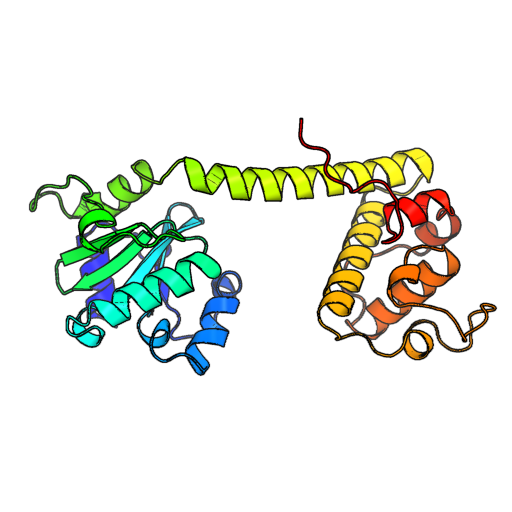 1 182 ? 12.847 -8.147 -15.203 1.00 83.75 182 MET A N 1
ATOM 1413 C CA . MET A 1 182 ? 13.718 -9.315 -15.132 1.00 83.75 182 MET A CA 1
ATOM 1414 C C . MET A 1 182 ? 14.261 -9.480 -13.702 1.00 83.75 182 MET A C 1
ATOM 1416 O O . MET A 1 182 ? 14.047 -10.509 -13.063 1.00 83.75 182 MET A O 1
ATOM 1420 N N . ARG A 1 183 ? 14.856 -8.426 -13.131 1.00 80.56 183 ARG A N 1
ATOM 1421 C CA . ARG A 1 183 ? 15.367 -8.433 -11.751 1.00 80.56 183 ARG A CA 1
ATOM 1422 C C . ARG A 1 183 ? 14.301 -8.809 -10.724 1.00 80.56 183 ARG A C 1
ATOM 1424 O O . ARG A 1 183 ? 14.551 -9.608 -9.830 1.00 80.56 183 ARG A O 1
ATOM 1431 N N . PHE A 1 184 ? 13.091 -8.276 -10.877 1.00 80.31 184 PHE A N 1
ATOM 1432 C CA . PHE A 1 184 ? 11.951 -8.595 -10.019 1.00 80.31 184 PHE A CA 1
ATOM 1433 C C . PHE A 1 184 ? 11.613 -10.097 -10.015 1.00 80.31 184 PHE A C 1
ATOM 1435 O O . PHE A 1 184 ? 11.199 -10.622 -8.974 1.00 80.31 184 PHE A O 1
ATOM 1442 N N . LEU A 1 185 ? 11.756 -10.773 -11.160 1.00 79.88 185 LEU A N 1
ATOM 1443 C CA . LEU A 1 185 ? 11.578 -12.221 -11.281 1.00 79.88 185 LEU A CA 1
ATOM 1444 C C . LEU A 1 185 ? 12.751 -12.980 -10.638 1.00 79.88 185 LEU A C 1
ATOM 1446 O O . LEU A 1 185 ? 12.505 -13.941 -9.904 1.00 79.88 185 LEU A O 1
ATOM 1450 N N . ALA A 1 186 ? 13.991 -12.521 -10.853 1.00 78.25 186 ALA A N 1
ATOM 1451 C CA . ALA A 1 186 ? 15.207 -13.089 -10.256 1.00 78.25 186 ALA A CA 1
ATOM 1452 C C . ALA A 1 186 ? 15.140 -13.088 -8.723 1.00 78.25 186 ALA A C 1
ATOM 1454 O O . ALA A 1 186 ? 15.246 -14.134 -8.084 1.00 78.25 186 ALA A O 1
ATOM 1455 N N . ASP A 1 187 ? 14.838 -11.925 -8.138 1.00 72.56 187 ASP A N 1
ATOM 1456 C CA . ASP A 1 187 ? 14.782 -11.706 -6.688 1.00 72.56 187 ASP A CA 1
ATOM 1457 C C . ASP A 1 187 ? 13.740 -12.600 -5.985 1.00 72.56 187 ASP A C 1
ATOM 1459 O O . ASP A 1 187 ? 13.794 -12.797 -4.770 1.00 72.56 187 ASP A O 1
ATOM 1463 N N . ARG A 1 188 ? 12.771 -13.151 -6.729 1.00 77.62 188 ARG A N 1
ATOM 1464 C CA . ARG A 1 188 ? 11.732 -14.060 -6.212 1.00 77.62 188 ARG A CA 1
ATOM 1465 C C . ARG A 1 188 ? 11.953 -15.528 -6.567 1.00 77.62 188 ARG A C 1
ATOM 1467 O O . ARG A 1 188 ? 11.090 -16.344 -6.250 1.00 77.62 188 ARG A O 1
ATOM 1474 N N . GLY A 1 189 ? 13.062 -15.867 -7.224 1.00 78.06 189 GLY A N 1
ATOM 1475 C CA . GLY A 1 189 ? 13.320 -17.224 -7.707 1.00 78.06 189 GLY A CA 1
ATOM 1476 C C . GLY A 1 189 ? 12.284 -17.695 -8.732 1.00 78.06 189 GLY A C 1
ATOM 1477 O O . GLY A 1 189 ? 11.935 -18.872 -8.755 1.00 78.06 189 GLY A O 1
ATOM 1478 N N . LEU A 1 190 ? 11.740 -16.769 -9.531 1.00 80.25 190 LEU A N 1
ATOM 1479 C CA . LEU A 1 190 ? 10.724 -17.051 -10.554 1.00 80.25 190 LEU A CA 1
ATOM 1480 C C . LEU A 1 190 ? 11.319 -17.251 -11.951 1.00 80.25 190 LEU A C 1
ATOM 1482 O O . LEU A 1 190 ? 10.576 -17.522 -12.895 1.00 80.25 190 LEU A O 1
ATOM 1486 N N . LEU A 1 191 ? 12.635 -17.101 -12.099 1.00 81.44 191 LEU A N 1
ATOM 1487 C CA . LEU A 1 191 ? 13.298 -17.367 -13.363 1.00 81.44 191 LEU A CA 1
ATOM 1488 C C . LEU A 1 191 ? 13.465 -18.865 -13.594 1.00 81.44 191 LEU A C 1
ATOM 1490 O O . LEU A 1 191 ? 13.845 -19.595 -12.674 1.00 81.44 191 LEU A O 1
ATOM 1494 N N . PRO A 1 192 ? 13.232 -19.340 -14.828 1.00 82.00 192 PRO A N 1
ATOM 1495 C CA . PRO A 1 192 ? 13.802 -20.608 -15.246 1.00 82.00 192 PRO A CA 1
ATOM 1496 C C . PRO A 1 192 ? 15.331 -20.477 -15.312 1.00 82.00 192 PRO A C 1
ATOM 1498 O O . PRO A 1 192 ? 15.876 -19.378 -15.238 1.00 82.00 192 PRO A O 1
ATOM 1501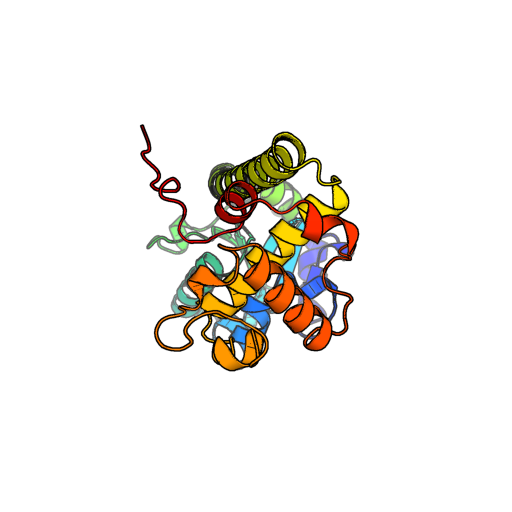 N N . SER A 1 193 ? 16.037 -21.594 -15.488 1.00 82.12 193 SER A N 1
ATOM 1502 C CA . SER A 1 193 ? 17.494 -21.551 -15.628 1.00 82.12 193 SER A CA 1
ATOM 1503 C C . SER A 1 193 ? 17.920 -20.602 -16.753 1.00 82.12 193 SER A C 1
ATOM 1505 O O . SER A 1 193 ? 17.278 -20.558 -17.804 1.00 82.12 193 SER A O 1
ATOM 1507 N N . THR A 1 194 ? 19.037 -19.897 -16.575 1.00 77.12 194 THR A N 1
ATOM 1508 C CA . THR A 1 194 ? 19.611 -18.979 -17.576 1.00 77.12 194 THR A CA 1
ATOM 1509 C C . THR A 1 194 ? 19.751 -19.626 -18.955 1.00 77.12 194 THR A C 1
ATOM 1511 O O . THR A 1 194 ? 19.408 -19.022 -19.969 1.00 77.12 194 THR A O 1
ATOM 1514 N N . SER A 1 195 ? 20.117 -20.909 -19.001 1.00 74.25 195 SER A N 1
ATOM 1515 C CA . SER A 1 195 ? 20.157 -21.717 -20.228 1.00 74.25 195 SER A CA 1
ATOM 1516 C C . SER A 1 195 ? 18.808 -21.822 -20.954 1.00 74.25 195 SER A C 1
ATOM 1518 O O . SER A 1 195 ? 18.763 -21.874 -22.180 1.00 74.25 195 SER A O 1
ATOM 1520 N N . SER A 1 196 ? 17.690 -21.813 -20.224 1.00 80.50 196 SER A N 1
ATOM 1521 C CA . SER A 1 196 ? 16.339 -21.816 -20.792 1.00 80.50 196 SER A CA 1
ATOM 1522 C C . SER A 1 196 ? 15.902 -20.442 -21.307 1.00 80.50 196 SER A C 1
ATOM 1524 O O . SER A 1 196 ? 15.001 -20.387 -22.146 1.00 80.50 196 SER A O 1
ATOM 1526 N N . ILE A 1 197 ? 16.476 -19.355 -20.786 1.00 82.38 197 ILE A N 1
ATOM 1527 C CA . ILE A 1 197 ? 16.177 -17.978 -21.211 1.00 82.38 197 ILE A CA 1
ATOM 1528 C C . ILE A 1 197 ? 16.970 -17.649 -22.475 1.00 82.38 197 ILE A C 1
ATOM 1530 O O . ILE A 1 197 ? 16.414 -17.170 -23.460 1.00 82.38 197 ILE A O 1
ATOM 1534 N N . VAL A 1 198 ? 18.268 -17.943 -22.445 1.00 79.12 198 VAL A N 1
ATOM 1535 C CA . VAL A 1 198 ? 19.228 -17.594 -23.496 1.00 79.12 198 VAL A CA 1
ATOM 1536 C C . VAL A 1 198 ? 19.183 -18.603 -24.655 1.00 79.12 198 VAL A C 1
ATOM 1538 O O . VAL A 1 198 ? 19.424 -18.246 -25.808 1.00 79.12 198 VAL A O 1
ATOM 1541 N N . GLY A 1 199 ? 18.789 -19.850 -24.372 1.00 70.19 199 GLY A N 1
ATOM 1542 C CA . GLY A 1 199 ? 18.754 -20.939 -25.346 1.00 70.19 199 GLY A CA 1
ATOM 1543 C C . GLY A 1 199 ? 20.152 -21.367 -25.805 1.00 70.19 199 GLY A C 1
ATOM 1544 O O . GLY A 1 199 ? 21.162 -20.778 -25.439 1.00 70.19 199 GLY A O 1
ATOM 1545 N N . SER A 1 200 ? 20.221 -22.383 -26.667 1.00 59.28 200 SER A N 1
ATOM 1546 C CA . SER A 1 200 ? 21.480 -22.884 -27.247 1.00 59.28 200 SER A CA 1
ATOM 1547 C C . SER A 1 200 ? 22.073 -21.971 -28.336 1.00 59.28 200 SER A C 1
ATOM 1549 O O . SER A 1 200 ? 22.962 -22.387 -29.076 1.00 59.28 200 SER A O 1
ATOM 1551 N N . GLU A 1 201 ? 21.525 -20.765 -28.519 1.00 54.31 201 GLU A N 1
ATOM 1552 C CA . GLU A 1 201 ? 21.947 -19.812 -29.554 1.00 54.31 201 GLU A CA 1
ATOM 1553 C C . GLU A 1 201 ? 23.061 -18.868 -29.079 1.00 54.31 201 GLU A C 1
ATOM 1555 O O . GLU A 1 201 ? 23.686 -18.194 -29.900 1.00 54.31 201 GLU A O 1
ATOM 1560 N N . SER A 1 202 ? 23.362 -18.826 -27.777 1.00 56.34 202 SER A N 1
ATOM 1561 C CA . SER A 1 202 ? 24.498 -18.059 -27.273 1.00 56.34 202 SER A CA 1
ATOM 1562 C C . SER A 1 202 ? 25.817 -18.778 -27.534 1.00 56.34 202 SER A C 1
ATOM 1564 O O . SER A 1 202 ? 26.030 -19.896 -27.080 1.00 56.34 202 SER A O 1
ATOM 1566 N N . SER A 1 203 ? 26.771 -18.086 -28.157 1.00 54.62 203 SER A N 1
ATOM 1567 C CA . SER A 1 203 ? 28.179 -18.505 -28.238 1.00 54.62 203 SER A CA 1
ATOM 1568 C C . SER A 1 203 ? 28.936 -18.340 -26.907 1.00 54.62 203 SER A C 1
ATOM 1570 O O . SER A 1 203 ? 30.150 -18.136 -26.909 1.00 54.62 203 SER A O 1
ATOM 1572 N N . VAL A 1 204 ? 28.218 -18.309 -25.782 1.00 56.44 204 VAL A N 1
ATOM 1573 C CA . VAL A 1 204 ? 28.745 -18.025 -24.445 1.00 56.44 204 VAL A CA 1
ATOM 1574 C C . VAL A 1 204 ? 28.830 -19.339 -23.682 1.00 56.44 204 VAL A C 1
ATOM 1576 O O . VAL A 1 204 ? 27.897 -20.134 -23.723 1.00 56.44 204 VAL A O 1
ATOM 1579 N N . ASP A 1 205 ? 29.968 -19.568 -23.031 1.00 55.34 205 ASP A N 1
ATOM 1580 C CA . ASP A 1 205 ? 30.250 -20.784 -22.270 1.00 55.34 205 ASP A CA 1
ATOM 1581 C C . ASP A 1 205 ? 29.199 -20.955 -21.155 1.00 55.34 205 ASP A C 1
ATOM 1583 O O . ASP A 1 205 ? 29.117 -20.146 -20.229 1.00 55.34 205 ASP A O 1
ATOM 1587 N N . GLU A 1 206 ? 28.341 -21.971 -21.283 1.00 55.62 206 GLU A N 1
ATOM 1588 C CA . GLU A 1 206 ? 27.115 -22.147 -20.483 1.00 55.62 206 GLU A CA 1
ATOM 1589 C C . GLU A 1 206 ? 27.397 -22.415 -18.991 1.00 55.62 206 GLU A C 1
ATOM 1591 O O . GLU A 1 206 ? 26.504 -22.305 -18.153 1.00 55.62 206 GLU A O 1
ATOM 1596 N N . SER A 1 207 ? 28.637 -22.768 -18.636 1.00 50.31 207 SER A N 1
ATOM 1597 C CA . SER A 1 207 ? 29.006 -23.280 -17.311 1.00 50.31 207 SER A CA 1
ATOM 1598 C C . SER A 1 207 ? 29.233 -22.224 -16.221 1.00 50.31 207 SER A C 1
ATOM 1600 O O . SER A 1 207 ? 29.735 -22.573 -15.153 1.00 50.31 207 SER A O 1
ATOM 1602 N N . GLY A 1 208 ? 28.890 -20.955 -16.455 1.00 57.03 208 GLY A N 1
ATOM 1603 C CA . GLY A 1 208 ? 29.129 -19.887 -15.473 1.00 57.03 208 GLY A CA 1
ATOM 1604 C C . GLY A 1 208 ? 28.195 -18.682 -15.532 1.00 57.03 208 GLY A C 1
ATOM 1605 O O . GLY A 1 208 ? 28.446 -17.734 -14.803 1.00 57.03 208 GLY A O 1
ATOM 1606 N N . LEU A 1 209 ? 27.155 -18.710 -16.371 1.00 65.06 209 LEU A N 1
ATOM 1607 C CA . LEU A 1 209 ? 26.222 -17.591 -16.507 1.00 65.06 209 LEU A CA 1
ATOM 1608 C C . LEU A 1 209 ? 25.276 -17.522 -15.308 1.00 65.06 209 LEU A C 1
ATOM 1610 O O . LEU A 1 209 ? 24.388 -18.367 -15.153 1.00 65.06 209 LEU A O 1
ATOM 1614 N N . GLU A 1 210 ? 25.454 -16.503 -14.480 1.00 68.88 210 GLU A N 1
ATOM 1615 C CA . GLU A 1 210 ? 24.559 -16.231 -13.360 1.00 68.88 210 GLU A CA 1
ATOM 1616 C C . GLU A 1 210 ? 23.379 -15.355 -13.806 1.00 68.88 210 GLU A C 1
ATOM 1618 O O . GLU A 1 210 ? 23.478 -14.584 -14.762 1.00 68.88 210 GLU A O 1
ATOM 1623 N N . ASP A 1 211 ? 22.247 -15.438 -13.095 1.00 68.69 211 ASP A N 1
ATOM 1624 C CA . ASP A 1 211 ? 21.028 -14.664 -13.400 1.00 68.69 211 ASP A CA 1
ATOM 1625 C C . ASP A 1 211 ? 21.316 -13.161 -13.549 1.00 68.69 211 ASP A C 1
ATOM 1627 O O . ASP A 1 211 ? 20.635 -12.458 -14.298 1.00 68.69 211 ASP A O 1
ATOM 1631 N N . HIS A 1 212 ? 22.351 -12.676 -12.856 1.00 69.19 212 HIS A N 1
ATOM 1632 C CA . HIS A 1 212 ? 22.737 -11.276 -12.827 1.00 69.19 212 HIS A CA 1
ATOM 1633 C C . HIS A 1 212 ? 23.425 -10.733 -14.071 1.00 69.19 212 HIS A C 1
ATOM 1635 O O . HIS A 1 212 ? 23.497 -9.517 -14.235 1.00 69.19 212 HIS A O 1
ATOM 1641 N N . GLU A 1 213 ? 23.820 -11.609 -14.989 1.00 74.25 213 GLU A N 1
ATOM 1642 C CA . GLU A 1 213 ? 24.521 -11.233 -16.214 1.00 74.25 213 GLU A CA 1
ATOM 1643 C C . GLU A 1 213 ? 23.573 -11.057 -17.417 1.00 74.25 213 GLU A C 1
ATOM 1645 O O . GLU A 1 213 ? 23.989 -10.592 -18.480 1.00 74.25 213 GLU A O 1
ATOM 1650 N N . LEU A 1 214 ? 22.276 -11.369 -17.264 1.00 82.50 214 LEU A N 1
ATOM 1651 C CA . LEU A 1 214 ? 21.277 -11.370 -18.347 1.00 82.50 214 LEU A CA 1
ATOM 1652 C C . LEU A 1 214 ? 21.099 -10.010 -19.049 1.00 82.50 214 LEU A C 1
ATOM 1654 O O . LEU A 1 214 ? 20.708 -9.968 -20.217 1.00 82.50 214 LEU A O 1
ATOM 1658 N N . PHE A 1 215 ? 21.402 -8.904 -18.359 1.00 87.25 215 PHE A N 1
ATOM 1659 C CA . PHE A 1 215 ? 21.347 -7.543 -18.908 1.00 87.25 215 PHE A CA 1
ATOM 1660 C C . PHE A 1 215 ? 22.714 -6.841 -18.996 1.00 87.25 215 PHE A C 1
ATOM 1662 O O . PHE A 1 215 ? 22.781 -5.690 -19.429 1.00 87.25 215 PHE A O 1
ATOM 1669 N N . ASP A 1 216 ? 23.807 -7.540 -18.675 1.00 83.19 216 ASP A N 1
ATOM 1670 C CA . ASP A 1 216 ? 25.166 -6.979 -18.649 1.00 83.19 216 ASP A CA 1
ATOM 1671 C C . ASP A 1 216 ? 25.839 -6.973 -20.032 1.00 83.19 216 ASP A C 1
ATOM 1673 O O . ASP A 1 216 ? 26.843 -6.287 -20.239 1.00 83.19 216 ASP A O 1
ATOM 1677 N N . ARG A 1 217 ? 25.283 -7.703 -21.011 1.00 82.88 217 ARG A N 1
ATOM 1678 C CA . ARG A 1 217 ? 25.843 -7.806 -22.367 1.00 82.88 217 ARG A CA 1
ATOM 1679 C C . ARG A 1 217 ? 24.792 -7.652 -23.474 1.00 82.88 217 ARG A C 1
ATOM 1681 O O . ARG A 1 217 ? 23.688 -8.175 -23.326 1.00 82.88 217 ARG A O 1
ATOM 1688 N N . PRO A 1 218 ? 25.122 -7.018 -24.620 1.00 86.06 218 PRO A N 1
ATOM 1689 C CA . PRO A 1 218 ? 24.149 -6.766 -25.691 1.00 86.06 218 PRO A CA 1
ATOM 1690 C C . PRO A 1 218 ? 23.487 -8.025 -26.272 1.00 86.06 218 PRO A C 1
ATOM 1692 O O . PRO A 1 218 ? 22.293 -8.020 -26.574 1.00 86.06 218 PRO A O 1
ATOM 1695 N N . ASP A 1 219 ? 24.253 -9.107 -26.421 1.00 84.62 219 ASP A N 1
ATOM 1696 C CA . ASP A 1 219 ? 23.775 -10.405 -26.902 1.00 84.62 219 ASP A CA 1
ATOM 1697 C C . ASP A 1 219 ? 22.761 -11.031 -25.935 1.00 84.62 219 ASP A C 1
ATOM 1699 O O . ASP A 1 219 ? 21.697 -11.484 -26.362 1.00 84.62 219 ASP A O 1
ATOM 1703 N N . LEU A 1 220 ? 23.045 -10.969 -24.632 1.00 86.00 220 LEU A N 1
ATOM 1704 C CA . LEU A 1 220 ? 22.166 -11.490 -23.583 1.00 86.00 220 LEU A CA 1
ATOM 1705 C C . LEU A 1 220 ? 20.910 -10.634 -23.387 1.00 86.00 220 LEU A C 1
ATOM 1707 O O . LEU A 1 220 ? 19.825 -11.191 -23.224 1.00 86.00 220 LEU A O 1
ATOM 1711 N N . VAL A 1 221 ? 21.012 -9.303 -23.494 1.00 89.12 221 VAL A N 1
ATOM 1712 C CA . VAL A 1 221 ? 19.850 -8.396 -23.422 1.00 89.12 221 VAL A CA 1
ATOM 1713 C C . VAL A 1 221 ? 18.829 -8.750 -24.499 1.00 89.12 221 VAL A C 1
ATOM 1715 O O . VAL A 1 221 ? 17.631 -8.817 -24.221 1.00 89.12 221 VAL A O 1
ATOM 1718 N N . ARG A 1 222 ? 19.288 -9.010 -25.729 1.00 89.69 222 ARG A N 1
ATOM 1719 C CA . ARG A 1 222 ? 18.407 -9.373 -26.846 1.00 89.69 222 ARG A CA 1
ATOM 1720 C C . ARG A 1 222 ? 17.675 -10.687 -26.594 1.00 89.69 222 ARG A C 1
ATOM 1722 O O . ARG A 1 222 ? 16.461 -10.746 -26.780 1.00 89.69 222 ARG A O 1
ATOM 1729 N N . LEU A 1 223 ? 18.398 -11.716 -26.157 1.00 88.94 223 LEU A N 1
ATOM 1730 C CA . LEU A 1 223 ? 17.824 -13.034 -25.870 1.00 88.94 223 LEU A CA 1
ATOM 1731 C C . LEU A 1 223 ? 16.844 -12.969 -24.691 1.00 88.94 223 LEU A C 1
ATOM 1733 O O . LEU A 1 223 ? 15.729 -13.479 -24.786 1.00 88.94 223 LEU A O 1
ATOM 1737 N N . SER A 1 224 ? 17.199 -12.232 -23.638 1.00 89.19 224 SER A N 1
ATOM 1738 C CA . SER A 1 224 ? 16.332 -11.985 -22.482 1.00 89.19 224 SER A CA 1
ATOM 1739 C C . SER A 1 224 ? 15.051 -11.245 -22.868 1.00 89.19 224 SER A C 1
ATOM 1741 O O . SER A 1 224 ? 13.964 -11.615 -22.429 1.00 89.19 224 SER A O 1
ATOM 1743 N N . CYS A 1 225 ? 15.149 -10.224 -23.725 1.00 89.75 225 CYS A N 1
ATOM 1744 C CA . CYS A 1 225 ? 13.985 -9.484 -24.212 1.00 89.75 225 CYS A CA 1
ATOM 1745 C C . CYS A 1 225 ? 13.069 -10.367 -25.069 1.00 89.75 225 CYS A C 1
ATOM 1747 O O . CYS A 1 225 ? 11.860 -10.359 -24.851 1.00 89.75 225 CYS A O 1
ATOM 1749 N N . ALA A 1 226 ? 13.631 -11.188 -25.962 1.00 88.88 226 ALA A N 1
ATOM 1750 C CA . ALA A 1 226 ? 12.858 -12.138 -26.762 1.00 88.88 226 ALA A CA 1
ATOM 1751 C C . ALA A 1 226 ? 12.150 -13.192 -25.891 1.00 88.88 226 ALA A C 1
ATOM 1753 O O . ALA A 1 226 ? 10.997 -13.553 -26.146 1.00 88.88 226 ALA A O 1
ATOM 1754 N N . TRP A 1 227 ? 12.815 -13.668 -24.835 1.00 89.88 227 TRP A N 1
ATOM 1755 C CA . TRP A 1 227 ? 12.202 -14.567 -23.861 1.00 89.88 227 TRP A CA 1
ATOM 1756 C C . TRP A 1 227 ? 11.058 -13.891 -23.092 1.00 89.88 227 TRP A C 1
ATOM 1758 O O . TRP A 1 227 ? 9.997 -14.501 -22.933 1.00 89.88 227 TRP A O 1
ATOM 1768 N N . LEU A 1 228 ? 11.232 -12.635 -22.663 1.00 88.19 228 LEU A N 1
ATOM 1769 C CA . LEU A 1 228 ? 10.174 -11.850 -22.018 1.00 88.19 228 LEU A CA 1
ATOM 1770 C C . LEU A 1 228 ? 8.961 -11.691 -22.941 1.00 88.19 228 LEU A C 1
ATOM 1772 O O . LEU A 1 228 ? 7.836 -11.943 -22.515 1.00 88.19 228 LEU A O 1
ATOM 1776 N N . ASP A 1 229 ? 9.182 -11.362 -24.214 1.00 87.00 229 ASP A N 1
ATOM 1777 C CA . ASP A 1 229 ? 8.098 -11.221 -25.189 1.00 87.00 229 ASP A CA 1
ATOM 1778 C C . ASP A 1 229 ? 7.338 -12.532 -25.379 1.00 87.00 229 ASP A C 1
ATOM 1780 O O . ASP A 1 229 ? 6.108 -12.564 -25.340 1.00 87.00 229 ASP A O 1
ATOM 1784 N N . LYS A 1 230 ? 8.060 -13.647 -25.505 1.00 87.50 230 LYS A N 1
ATOM 1785 C CA . LYS A 1 230 ? 7.449 -14.971 -25.633 1.00 87.50 230 LYS A CA 1
ATOM 1786 C C . LYS A 1 230 ? 6.666 -15.382 -24.383 1.00 87.50 230 LYS A C 1
ATOM 1788 O O . LYS A 1 230 ? 5.625 -16.022 -24.506 1.00 87.50 230 LYS A O 1
ATOM 1793 N N . THR A 1 231 ? 7.166 -15.050 -23.195 1.00 84.00 231 THR A N 1
ATOM 1794 C CA . THR A 1 231 ? 6.587 -15.484 -21.912 1.00 84.00 231 THR A CA 1
ATOM 1795 C C . THR A 1 231 ? 5.384 -14.631 -21.502 1.00 84.00 231 THR A C 1
ATOM 1797 O O . THR A 1 231 ? 4.435 -15.152 -20.920 1.00 84.00 231 THR A O 1
ATOM 1800 N N . PHE A 1 232 ? 5.390 -13.338 -21.841 1.00 81.00 232 PHE A N 1
ATOM 1801 C CA . PHE A 1 232 ? 4.388 -12.356 -21.410 1.00 81.00 232 PHE A CA 1
ATOM 1802 C C . PHE A 1 232 ? 3.576 -11.760 -22.575 1.00 81.00 232 PHE A C 1
ATOM 1804 O O . PHE A 1 232 ? 3.062 -10.648 -22.475 1.00 81.00 232 PHE A O 1
ATOM 1811 N N . ASN A 1 233 ? 3.415 -12.512 -23.669 1.00 72.88 233 ASN A N 1
ATOM 1812 C CA . ASN A 1 233 ? 2.588 -12.168 -24.838 1.00 72.88 233 ASN A CA 1
ATOM 1813 C C . ASN A 1 233 ? 3.008 -10.897 -25.608 1.00 72.88 233 ASN A C 1
ATOM 1815 O O . ASN A 1 233 ? 2.184 -10.301 -26.296 1.00 72.88 233 ASN A O 1
ATOM 1819 N N . GLY A 1 234 ? 4.273 -10.481 -25.515 1.00 65.62 234 GLY A N 1
ATOM 1820 C CA . GLY A 1 234 ? 4.859 -9.400 -26.320 1.00 65.62 234 GLY A CA 1
ATOM 1821 C C . GLY A 1 234 ? 4.385 -7.979 -25.995 1.00 65.62 234 GLY A C 1
ATOM 1822 O O . GLY A 1 234 ? 4.875 -7.034 -26.604 1.00 65.62 234 GLY A O 1
ATOM 1823 N N . ASP A 1 235 ? 3.465 -7.810 -25.042 1.00 64.44 235 ASP A N 1
ATOM 1824 C CA . ASP A 1 235 ? 2.888 -6.504 -24.676 1.00 64.44 235 ASP A CA 1
ATOM 1825 C C . ASP A 1 235 ? 3.616 -5.839 -23.491 1.00 64.44 235 ASP A C 1
ATOM 1827 O O . ASP A 1 235 ? 3.272 -4.749 -23.032 1.00 64.44 235 ASP A O 1
ATOM 1831 N N . LEU A 1 236 ? 4.660 -6.491 -22.967 1.00 67.00 236 LEU A N 1
ATOM 1832 C CA . LEU A 1 236 ? 5.478 -5.933 -21.898 1.00 67.00 236 LEU A CA 1
ATOM 1833 C C . LEU A 1 236 ? 6.406 -4.851 -22.461 1.00 67.00 236 LEU A C 1
ATOM 1835 O O . LEU A 1 236 ? 7.555 -5.139 -22.770 1.00 67.00 236 LEU A O 1
ATOM 1839 N N . LEU A 1 237 ? 5.917 -3.610 -22.541 1.00 74.56 237 LEU A N 1
ATOM 1840 C CA . LEU A 1 237 ? 6.658 -2.425 -22.998 1.00 74.56 237 LEU A CA 1
ATOM 1841 C C . LEU A 1 237 ? 7.230 -2.616 -24.420 1.00 74.56 237 LEU A C 1
ATOM 1843 O O . LEU A 1 237 ? 8.273 -3.252 -24.584 1.00 74.56 237 LEU A O 1
ATOM 1847 N N . PRO A 1 238 ? 6.594 -2.069 -25.470 1.00 80.81 238 PRO A N 1
ATOM 1848 C CA . PRO A 1 238 ? 7.083 -2.204 -26.842 1.00 80.81 238 PRO A CA 1
ATOM 1849 C C . PRO A 1 238 ? 8.561 -1.808 -26.971 1.00 80.81 238 PRO A C 1
ATOM 1851 O O . PRO A 1 238 ? 8.984 -0.789 -26.425 1.00 80.81 238 PRO A O 1
ATOM 1854 N N . LEU A 1 239 ? 9.360 -2.631 -27.652 1.00 84.69 239 LEU A N 1
ATOM 1855 C CA . LEU A 1 239 ? 10.781 -2.389 -27.904 1.00 84.69 239 LEU A CA 1
ATOM 1856 C C . LEU A 1 239 ? 11.050 -2.560 -29.397 1.00 84.69 239 LEU A C 1
ATOM 1858 O O . LEU A 1 239 ? 10.659 -3.569 -29.982 1.00 84.69 239 LEU A O 1
ATOM 1862 N N . SER A 1 240 ? 11.701 -1.583 -30.027 1.00 85.62 240 SER A N 1
ATOM 1863 C CA . SER A 1 240 ? 12.016 -1.686 -31.449 1.00 85.62 240 SER A CA 1
ATOM 1864 C C . SER A 1 240 ? 13.272 -2.526 -31.692 1.00 85.62 240 SER A C 1
ATOM 1866 O O . SER A 1 240 ? 14.271 -2.411 -30.980 1.00 85.62 240 SER A O 1
ATOM 1868 N N . ASP A 1 241 ? 13.287 -3.301 -32.780 1.00 85.44 241 ASP A N 1
ATOM 1869 C CA . ASP A 1 241 ? 14.490 -4.037 -33.201 1.00 85.44 241 ASP A CA 1
ATOM 1870 C C . ASP A 1 241 ? 15.680 -3.109 -33.511 1.00 85.44 241 ASP A C 1
ATOM 1872 O O . ASP A 1 241 ? 16.839 -3.521 -33.450 1.00 85.44 241 ASP A O 1
ATOM 1876 N N . ALA A 1 242 ? 15.412 -1.832 -33.807 1.00 85.38 242 ALA A N 1
ATOM 1877 C CA . ALA A 1 242 ? 16.426 -0.804 -34.027 1.00 85.38 242 ALA A CA 1
ATOM 1878 C C . ALA A 1 242 ? 17.203 -0.421 -32.751 1.00 85.38 242 ALA A C 1
ATOM 1880 O O . ALA A 1 242 ? 18.230 0.259 -32.853 1.00 85.38 242 ALA A O 1
ATOM 1881 N N . ALA A 1 243 ? 16.744 -0.851 -31.571 1.00 85.44 243 ALA A N 1
ATOM 1882 C CA . ALA A 1 243 ? 17.433 -0.641 -30.304 1.00 85.44 243 ALA A CA 1
ATOM 1883 C C . ALA A 1 243 ? 18.658 -1.556 -30.147 1.00 85.44 243 ALA A C 1
ATOM 1885 O O . ALA A 1 243 ? 19.709 -1.099 -29.698 1.00 85.44 243 ALA A O 1
ATOM 1886 N N . PHE A 1 244 ? 18.572 -2.825 -30.566 1.00 87.31 244 PHE A N 1
ATOM 1887 C CA . PHE A 1 244 ? 19.635 -3.810 -30.316 1.00 87.31 244 PHE A CA 1
ATOM 1888 C C . PHE A 1 244 ? 20.982 -3.473 -30.975 1.00 87.31 244 PHE A C 1
ATOM 1890 O O . PHE A 1 244 ? 22.000 -3.585 -30.295 1.00 87.31 244 PHE A O 1
ATOM 1897 N N . PRO A 1 245 ? 21.049 -2.993 -32.236 1.00 86.56 245 PRO A N 1
ATOM 1898 C CA . PRO A 1 245 ? 22.320 -2.593 -32.848 1.00 86.56 245 PRO A CA 1
ATOM 1899 C C . PRO A 1 245 ? 23.006 -1.407 -32.157 1.00 86.56 245 PRO A C 1
ATOM 1901 O O . PRO A 1 245 ? 24.177 -1.143 -32.417 1.00 86.56 245 PRO A O 1
ATOM 1904 N N . LYS A 1 246 ? 22.277 -0.666 -31.314 1.00 85.44 246 LYS A N 1
ATOM 1905 C CA . LYS A 1 246 ? 22.767 0.511 -30.588 1.00 85.44 246 LYS A CA 1
ATOM 1906 C C . LYS A 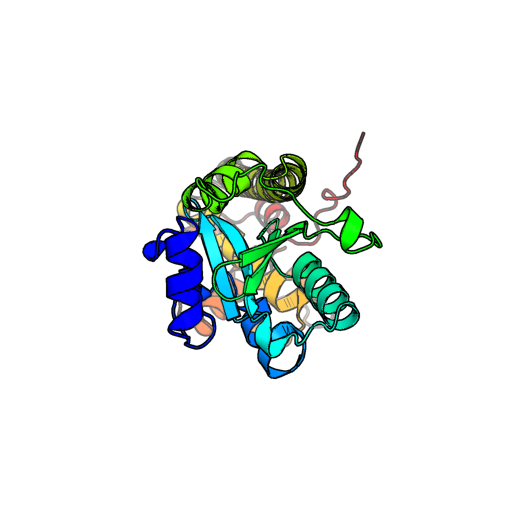1 246 ? 23.230 0.186 -29.164 1.00 85.44 246 LYS A C 1
ATOM 1908 O O . LYS A 1 246 ? 23.791 1.056 -28.500 1.00 85.44 246 LYS A O 1
ATOM 1913 N N . LEU A 1 247 ? 22.999 -1.040 -28.687 1.00 84.31 247 LEU A N 1
ATOM 1914 C CA . LEU A 1 247 ? 23.434 -1.476 -27.363 1.00 84.31 247 LEU A CA 1
ATOM 1915 C C . LEU A 1 247 ? 24.948 -1.687 -27.348 1.00 84.31 247 LEU A C 1
ATOM 1917 O O . LEU A 1 247 ? 25.480 -2.614 -27.959 1.00 84.31 247 LEU A O 1
ATOM 1921 N N . THR A 1 248 ? 25.643 -0.820 -26.620 1.00 84.81 248 THR A N 1
ATOM 1922 C CA . THR A 1 248 ? 27.058 -0.986 -26.292 1.00 84.81 248 THR A CA 1
ATOM 1923 C C . THR A 1 248 ? 27.204 -1.698 -24.950 1.00 84.81 248 THR A C 1
ATOM 1925 O O . THR A 1 248 ? 26.278 -1.736 -24.144 1.00 84.81 248 THR A O 1
ATOM 1928 N N . LEU A 1 249 ? 28.397 -2.224 -24.672 1.00 81.06 249 LEU A N 1
ATOM 1929 C CA . LEU A 1 249 ? 28.716 -2.814 -23.367 1.00 81.06 249 LEU A CA 1
ATOM 1930 C C . LEU A 1 249 ? 28.532 -1.795 -22.222 1.00 81.06 249 LEU A C 1
ATOM 1932 O O . LEU A 1 249 ? 28.044 -2.134 -21.153 1.00 81.06 249 LEU A O 1
ATOM 1936 N N . GLU A 1 250 ? 28.832 -0.520 -22.487 1.00 78.19 250 GLU A N 1
ATOM 1937 C CA . GLU A 1 250 ? 28.590 0.588 -21.556 1.00 78.19 250 GLU A CA 1
ATOM 1938 C C . GLU A 1 250 ? 27.095 0.825 -21.293 1.00 78.19 250 GLU A C 1
ATOM 1940 O O . GLU A 1 250 ? 26.693 1.021 -20.149 1.00 78.19 250 GLU A O 1
ATOM 1945 N N . ALA A 1 251 ? 26.261 0.754 -22.334 1.00 80.81 251 ALA A N 1
ATOM 1946 C CA . ALA A 1 251 ? 24.809 0.843 -22.199 1.00 80.81 251 ALA A CA 1
ATOM 1947 C C . ALA A 1 251 ? 24.257 -0.313 -21.353 1.00 80.81 251 ALA A C 1
ATOM 1949 O O . ALA A 1 251 ? 23.390 -0.113 -20.505 1.00 80.81 251 ALA A O 1
ATOM 1950 N N . CYS A 1 252 ? 24.798 -1.517 -21.541 1.00 82.88 252 CYS A N 1
ATOM 1951 C CA . CYS A 1 252 ? 24.429 -2.679 -20.748 1.00 82.88 252 CYS A CA 1
ATOM 1952 C C . CYS A 1 252 ? 24.832 -2.538 -19.278 1.00 82.88 252 CYS A C 1
ATOM 1954 O O . CYS A 1 252 ? 24.051 -2.934 -18.430 1.00 82.88 252 CYS A O 1
ATOM 1956 N N . TYR A 1 253 ? 25.938 -1.873 -18.929 1.00 80.12 253 TYR A N 1
ATOM 1957 C CA . TYR A 1 253 ? 26.245 -1.597 -17.516 1.00 80.12 253 TYR A CA 1
ATOM 1958 C C . TYR A 1 253 ? 25.218 -0.699 -16.817 1.00 80.12 253 TYR A C 1
ATOM 1960 O O . TYR A 1 253 ? 25.068 -0.781 -15.601 1.00 80.12 253 TYR A O 1
ATOM 1968 N N . VAL A 1 254 ? 24.499 0.146 -17.560 1.00 78.38 254 VAL A N 1
ATOM 1969 C CA . VAL A 1 254 ? 23.394 0.949 -17.008 1.00 78.38 254 VAL A CA 1
ATOM 1970 C C . VAL A 1 254 ? 22.169 0.077 -16.705 1.00 78.38 254 VAL A C 1
ATOM 1972 O O . VAL A 1 254 ? 21.421 0.365 -15.774 1.00 78.38 254 VAL A O 1
ATOM 1975 N N . LEU A 1 255 ? 21.963 -0.982 -17.491 1.00 77.56 255 LEU A N 1
ATOM 1976 C CA . LEU A 1 255 ? 20.862 -1.942 -17.348 1.00 77.56 255 LEU A CA 1
ATOM 1977 C C . LEU A 1 255 ? 21.192 -3.082 -16.370 1.00 77.56 255 LEU A C 1
ATOM 1979 O O . LEU A 1 255 ? 20.299 -3.684 -15.773 1.00 77.56 255 LEU A O 1
ATOM 1983 N N . GLY A 1 256 ? 22.480 -3.373 -16.264 1.00 67.06 256 GLY A N 1
ATOM 1984 C CA . GLY A 1 256 ? 23.079 -4.510 -15.610 1.00 67.06 256 GLY A CA 1
ATOM 1985 C C . GLY A 1 256 ? 23.091 -4.435 -14.094 1.00 67.06 256 GLY A C 1
ATOM 1986 O O . GLY A 1 256 ? 23.013 -3.360 -13.494 1.00 67.06 256 GLY A O 1
ATOM 1987 N N . TRP A 1 257 ? 23.189 -5.593 -13.446 1.00 64.06 257 TRP A N 1
ATOM 1988 C CA . TRP A 1 257 ? 23.161 -5.676 -11.979 1.00 64.06 257 TRP A CA 1
ATOM 1989 C C . TRP A 1 257 ? 24.560 -5.587 -11.360 1.00 64.06 257 TRP A C 1
ATOM 1991 O O . TRP A 1 257 ? 24.680 -5.289 -10.172 1.00 64.06 257 TRP A O 1
ATOM 2001 N N . SER A 1 258 ? 25.607 -5.765 -12.170 1.00 46.72 258 SER A N 1
ATOM 2002 C CA . SER A 1 258 ? 27.014 -5.820 -11.744 1.00 46.72 258 SER A CA 1
ATOM 2003 C C . SER A 1 258 ? 27.705 -4.458 -11.601 1.00 46.72 258 SER A C 1
ATOM 2005 O O . SER A 1 258 ? 28.892 -4.396 -11.271 1.00 46.72 258 SER A O 1
ATOM 2007 N N . ALA A 1 259 ? 27.013 -3.342 -11.857 1.00 43.94 259 ALA A N 1
ATOM 2008 C CA . ALA A 1 259 ? 27.624 -2.016 -11.790 1.00 43.94 259 ALA A CA 1
ATOM 2009 C C . ALA A 1 259 ? 28.110 -1.682 -10.353 1.00 43.94 259 ALA A C 1
ATOM 2011 O O . ALA A 1 259 ? 27.298 -1.675 -9.424 1.00 43.94 259 ALA A O 1
ATOM 2012 N N . PRO A 1 260 ? 29.390 -1.301 -10.133 1.00 37.09 260 PRO A N 1
ATOM 2013 C CA . PRO A 1 260 ? 29.943 -1.042 -8.793 1.00 37.09 260 PRO A CA 1
ATOM 2014 C C . PRO A 1 260 ? 29.398 0.199 -8.056 1.00 37.09 260 PRO A C 1
ATOM 2016 O O . PRO A 1 260 ? 29.937 0.572 -7.015 1.00 37.09 260 PRO A O 1
ATOM 2019 N N . HIS A 1 261 ? 28.382 0.894 -8.575 1.00 39.75 261 HIS A N 1
ATOM 2020 C CA . HIS A 1 261 ? 28.094 2.283 -8.189 1.00 39.75 261 HIS A CA 1
ATOM 2021 C C . HIS A 1 261 ? 26.787 2.529 -7.430 1.00 39.75 261 HIS A C 1
ATOM 2023 O O . HIS A 1 261 ? 26.415 3.681 -7.227 1.00 39.75 261 HIS A O 1
ATOM 2029 N N . PHE A 1 262 ? 26.149 1.487 -6.896 1.00 39.81 262 PHE A N 1
ATOM 2030 C CA . PHE A 1 262 ? 25.057 1.649 -5.926 1.00 39.81 262 PHE A CA 1
ATOM 2031 C C . PHE A 1 262 ? 25.451 1.258 -4.498 1.00 39.81 262 PHE A C 1
ATOM 2033 O O . PHE A 1 262 ? 24.651 0.729 -3.731 1.00 39.81 262 PHE A O 1
ATOM 2040 N N . THR A 1 263 ? 26.684 1.562 -4.090 1.00 31.38 263 THR A N 1
ATOM 2041 C CA . THR A 1 263 ? 26.994 1.717 -2.667 1.00 31.38 263 THR A CA 1
ATOM 2042 C C . THR A 1 263 ? 26.591 3.126 -2.250 1.00 31.38 263 THR A C 1
ATOM 2044 O O . THR A 1 263 ? 27.275 4.109 -2.523 1.00 31.38 263 THR A O 1
ATOM 2047 N N . GLY A 1 264 ? 25.430 3.235 -1.605 1.00 34.62 264 GLY A N 1
ATOM 2048 C CA . GLY A 1 264 ? 25.011 4.462 -0.942 1.00 34.62 264 GLY A CA 1
ATOM 2049 C C . GLY A 1 264 ? 26.028 4.856 0.128 1.00 34.62 264 GLY A C 1
ATOM 2050 O O . GLY A 1 264 ? 25.971 4.364 1.251 1.00 34.62 264 GLY A O 1
ATOM 2051 N N . GLN A 1 265 ? 26.956 5.751 -0.209 1.00 27.08 265 GLN A N 1
ATOM 2052 C CA . GLN A 1 265 ? 27.632 6.572 0.785 1.00 27.08 265 GLN A CA 1
ATOM 2053 C C . GLN A 1 265 ? 26.753 7.787 1.057 1.00 27.08 265 GLN A C 1
ATOM 2055 O O . GLN A 1 265 ? 26.702 8.738 0.281 1.00 27.08 265 GLN A O 1
ATOM 2060 N N . VAL A 1 266 ? 26.024 7.701 2.166 1.00 31.33 266 VAL A N 1
ATOM 2061 C CA . VAL A 1 266 ? 25.304 8.820 2.767 1.00 31.33 266 VAL A CA 1
ATOM 2062 C C . VAL A 1 266 ? 26.331 9.639 3.549 1.00 31.33 266 VAL A C 1
ATOM 2064 O O . VAL A 1 266 ? 26.884 9.154 4.538 1.00 31.33 266 VAL A O 1
ATOM 2067 N N . GLY A 1 267 ? 26.621 10.840 3.054 1.00 31.09 267 GLY A N 1
ATOM 2068 C CA . GLY A 1 267 ? 27.107 11.957 3.865 1.00 31.09 267 GLY A CA 1
ATOM 2069 C C . GLY A 1 267 ? 25.931 12.803 4.323 1.00 31.09 267 GLY A C 1
ATOM 2070 O O . GLY A 1 267 ? 24.938 12.864 3.562 1.00 31.09 267 GLY A O 1
#

Organism: Agrobacterium fabrum (strain C58 / ATCC 33970) (NCBI:txid176299)

Sequence (267 aa):
MIGMYNALDELGADRGGVRLFDHSAPELLAYSTILVARDHDEDLRLVEGVYEWQEAPLVFLVDGDRLNGDLDRLKRVRRILAMRGDAPYLGVVYPGRLDVYRIALDRLSLSKARVDAGVADNESWLTFARLANLRPAAEINDRTWITGVILKLLDQAISSLKGNSGLSGEDAISLVGRALFMRFLADRGLLPSTSSIVGSESSVDESGLEDHELFDRPDLVRLSCAWLDKTFNGDLLPLSDAAFPKLTLEACYVLGWSAPHFTGQVG

Secondary structure (DSSP, 8-state):
-HHHHHHHHHTT--GGGEEESSS--GGGGGGHHHHHHHTT-TTGGGEEEEEEETTEEEEEEEEHHHHTT-HHHHHHHHHHHHTT---SEEEEEETTEEEEEE--SS---HHHHB------GGGGGGHHHHHHHT--HHHHHHHHHHHHHHHHHHHHHHHHHHHHH---HHHHHHHHHHHHHHHHHHTTT-PPPHHHHHGGG--S-GGG--GGGTTTSHHHHHHHHHHHHHHTTT-SS---GGGGGG--HHHHHHH-S--TT------

Radius of gyration: 23.95 Å; chains: 1; bounding box: 55×42×58 Å

Foldseek 3Di:
DVQQVVLCVLQQADPVQWDFLPDDDPLCPLVVQLNVVCVPDVLSVQQGTFGDDPSFTAEGEGAQVVCVPVQVSVVVNLQVCQVRHRHQWYWHTDRNDTWIFGRHNDPDRRVVRTDDLVADSVRSSCSSVSSVVVRDPVSCCVVCVVVVVVVVLLVVLLVCCCPVQVDDSQQSNLLLQLLVVLVVCVVVVNDDDLCVQLDPPDPDDSPDDDSQCCLQDLSSSVSNLVSCCVVVVNPSRHHDPVRSVRDDSVSSLSSTPPNPPPPDPDD

pLDDT: mean 78.75, std 14.64, range [27.08, 95.75]